Protein AF-A0A7K2VYZ5-F1 (afdb_monomer_lite)

Foldseek 3Di:
DDDDDDDDDDDDDDDDDDDDDDDDDDDDDDPPPPDPPPPPPDPDPDDDPPVRVVVVVVCVVVVVCVVCVVVVVCVVDPVNPLFDLVVVLVVLLVPDDQAAEEEEQVLVLCVSCVVPVPSVPNYHDQFADAQCVGQVHPRHHGDALVSSCVSCVPDQKHKYKHQPVSPDPPDDDPGRNSVSVSCCQVPFWDWDDWDDPGRIIITMTGGPVPDDDDDD

pLDDT: mean 79.85, std 19.55, range [32.59, 97.12]

Secondary structure (DSSP, 8-state):
-------PPPP-----------------PPP----------PPP-PPPPHHHHHHHHHHHHHHHHHHHHHHHHHTT-GGG-S--HHHHHHHHHHH--TT-EEEEESGGGGHHHHHS-GGGTT-EESSEEE-HHHH-STT-EEPPHHHHHHHHHT-SEEEEEE-GGGGSTT---SSHHHHHHHHHHHHT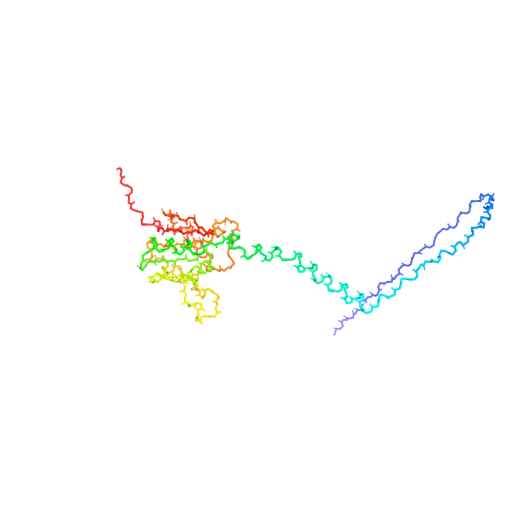EEEEEEEEETTEEEEEEEEGGG------

Structure (mmCIF, N/CA/C/O backbone):
data_AF-A0A7K2VYZ5-F1
#
_entry.id   AF-A0A7K2VYZ5-F1
#
loop_
_atom_site.group_PDB
_atom_site.id
_atom_site.type_symbol
_atom_site.label_atom_id
_atom_site.label_alt_id
_atom_site.label_comp_id
_atom_site.label_asym_id
_atom_site.label_entity_id
_atom_site.label_seq_id
_atom_site.pdbx_PDB_ins_code
_atom_site.Cartn_x
_atom_site.Cartn_y
_atom_site.Cartn_z
_atom_site.occupancy
_atom_site.B_iso_or_equiv
_atom_site.auth_seq_id
_atom_site.auth_comp_id
_atom_site.auth_asym_id
_atom_site.auth_atom_id
_atom_site.pdbx_PDB_model_num
ATOM 1 N N . THR A 1 1 ? -34.782 45.143 -44.259 1.00 40.31 1 THR A N 1
ATOM 2 C CA . THR A 1 1 ? -33.916 46.261 -43.823 1.00 40.31 1 THR A CA 1
ATOM 3 C C . THR A 1 1 ? -32.518 45.695 -43.641 1.00 40.31 1 THR A C 1
ATOM 5 O O . THR A 1 1 ? -32.322 44.913 -42.729 1.00 40.31 1 THR A O 1
ATOM 8 N N . ALA A 1 2 ? -31.698 45.689 -44.703 1.00 37.78 2 ALA A N 1
ATOM 9 C CA . ALA A 1 2 ? -30.629 46.678 -44.975 1.00 37.78 2 ALA A CA 1
ATOM 10 C C . ALA A 1 2 ? -29.605 46.719 -43.819 1.00 37.78 2 ALA A C 1
ATOM 12 O O . ALA A 1 2 ? -30.021 46.891 -42.686 1.00 37.78 2 ALA A O 1
ATOM 13 N N . ALA A 1 3 ? -28.287 46.580 -43.961 1.00 41.41 3 ALA A N 1
ATOM 14 C CA . ALA A 1 3 ? -27.317 46.593 -45.060 1.00 41.41 3 ALA A CA 1
ATOM 15 C C . ALA A 1 3 ? -26.068 45.818 -44.535 1.00 41.41 3 ALA A C 1
ATOM 17 O O . ALA A 1 3 ? -25.932 45.657 -43.328 1.00 41.41 3 ALA A O 1
ATOM 18 N N . GLY A 1 4 ? -25.196 45.178 -45.319 1.00 32.59 4 GLY A N 1
ATOM 19 C CA . GLY A 1 4 ? -24.302 45.763 -46.321 1.00 32.59 4 GLY A CA 1
ATOM 20 C C . GLY A 1 4 ? -22.902 45.993 -45.719 1.00 32.59 4 GLY A C 1
ATOM 21 O O . GLY A 1 4 ? -22.778 46.760 -44.772 1.00 32.59 4 GLY A O 1
ATOM 22 N N . GLY A 1 5 ? -21.855 45.364 -46.275 1.00 35.84 5 GLY A N 1
ATOM 23 C CA . GLY A 1 5 ? -20.463 45.790 -46.038 1.00 35.84 5 GLY A CA 1
ATOM 24 C C . GLY A 1 5 ? -19.403 44.678 -45.975 1.00 35.84 5 GLY A C 1
ATOM 25 O O . GLY A 1 5 ? -19.258 44.060 -44.925 1.00 35.84 5 GLY A O 1
ATOM 26 N N . PRO A 1 6 ? -18.638 44.429 -47.056 1.00 46.00 6 PRO A N 1
ATOM 27 C CA . PRO A 1 6 ? -17.607 43.392 -47.131 1.00 46.00 6 PRO A CA 1
ATOM 28 C C . PRO A 1 6 ? -16.248 43.861 -46.577 1.00 46.00 6 PRO A C 1
ATOM 30 O O . PRO A 1 6 ? -15.847 45.010 -46.759 1.00 46.00 6 PRO A O 1
ATOM 33 N N . GLY A 1 7 ? -15.514 42.941 -45.942 1.00 38.69 7 GLY A N 1
ATOM 34 C CA . GLY A 1 7 ? -14.151 43.158 -45.450 1.00 38.69 7 GLY A CA 1
ATOM 35 C C . GLY A 1 7 ? -13.164 43.431 -46.588 1.00 38.69 7 GLY A C 1
ATOM 36 O O . GLY A 1 7 ? -12.929 42.582 -47.450 1.00 38.69 7 GLY A O 1
ATOM 37 N N . ALA A 1 8 ? -12.610 44.643 -46.580 1.00 42.22 8 ALA A N 1
ATOM 38 C CA . ALA A 1 8 ? -11.657 45.150 -47.551 1.00 42.22 8 ALA A CA 1
ATOM 39 C C . ALA A 1 8 ? -10.272 44.500 -47.404 1.00 42.22 8 ALA A C 1
ATOM 41 O O . ALA A 1 8 ? -9.760 44.287 -46.306 1.00 42.22 8 ALA A O 1
ATOM 42 N N . ARG A 1 9 ? -9.678 44.214 -48.564 1.00 40.72 9 ARG A N 1
ATOM 43 C CA . ARG A 1 9 ? -8.324 43.700 -48.769 1.00 40.72 9 ARG A CA 1
ATOM 44 C C . ARG A 1 9 ? -7.299 44.792 -48.456 1.00 40.72 9 ARG A C 1
ATOM 46 O O . ARG A 1 9 ? -7.397 45.892 -48.994 1.00 40.72 9 ARG A O 1
ATOM 53 N N . THR A 1 10 ? -6.295 44.470 -47.652 1.00 47.22 10 THR A N 1
ATOM 54 C CA . THR A 1 10 ? -5.131 45.332 -47.408 1.00 47.22 10 THR A CA 1
ATOM 55 C C . THR A 1 10 ? -4.151 45.229 -48.587 1.00 47.22 10 THR A C 1
ATOM 57 O O . THR A 1 10 ? -3.786 44.110 -48.957 1.00 47.22 10 THR A O 1
ATOM 60 N N . PRO A 1 11 ? -3.713 46.342 -49.201 1.00 43.59 11 PRO A N 1
ATOM 61 C CA . PRO A 1 11 ? -2.751 46.312 -50.297 1.00 43.59 11 PRO A CA 1
ATOM 62 C C . PRO A 1 11 ? -1.302 46.219 -49.791 1.00 43.59 11 PRO A C 1
ATOM 64 O O . PRO A 1 11 ? -0.927 46.821 -48.786 1.00 43.59 11 PRO A O 1
ATOM 67 N N . LEU A 1 12 ? -0.489 45.457 -50.527 1.00 42.69 12 LEU A N 1
ATOM 68 C CA . LEU A 1 12 ? 0.962 45.357 -50.385 1.00 42.69 12 LEU A CA 1
ATOM 69 C C . LEU A 1 12 ? 1.618 46.672 -50.833 1.00 42.69 12 LEU A C 1
ATOM 71 O O . LEU A 1 12 ? 1.633 46.999 -52.018 1.00 42.69 12 LEU A O 1
ATOM 75 N N . THR A 1 13 ? 2.175 47.412 -49.879 1.00 42.56 13 THR A N 1
ATOM 76 C CA . THR A 1 13 ? 3.027 48.578 -50.133 1.00 42.56 13 THR A CA 1
ATOM 77 C C . THR A 1 13 ? 4.436 48.098 -50.481 1.00 42.56 13 THR A C 1
ATOM 79 O O . THR A 1 13 ? 5.113 47.491 -49.652 1.00 42.56 13 THR A O 1
ATOM 82 N N . GLY A 1 14 ? 4.874 48.358 -51.714 1.00 46.72 14 GLY A N 1
ATOM 83 C CA . GLY A 1 14 ? 6.234 48.077 -52.173 1.00 46.72 14 GLY A CA 1
ATOM 84 C C . GLY A 1 14 ? 7.286 49.012 -51.551 1.00 46.72 14 GLY A C 1
ATOM 85 O O . GLY A 1 14 ? 6.961 50.137 -51.158 1.00 46.72 14 GLY A O 1
ATOM 86 N N . PRO A 1 15 ? 8.562 48.596 -51.476 1.00 46.31 15 PRO A N 1
ATOM 87 C CA . PRO A 1 15 ? 9.636 49.488 -51.077 1.00 46.31 15 PRO A CA 1
ATOM 88 C C . PRO A 1 15 ? 10.113 50.361 -52.248 1.00 46.31 15 PRO A C 1
ATOM 90 O O . PRO A 1 15 ? 10.733 49.922 -53.212 1.00 46.31 15 PRO A O 1
ATOM 93 N N . ARG A 1 16 ? 9.756 51.634 -52.091 1.00 38.12 16 ARG A N 1
ATOM 94 C CA . ARG A 1 16 ? 10.401 52.896 -52.478 1.00 38.12 16 ARG A CA 1
ATOM 95 C C . ARG A 1 16 ? 11.867 52.804 -52.951 1.00 38.12 16 ARG A C 1
ATOM 97 O O . ARG A 1 16 ? 12.748 52.400 -52.199 1.00 38.12 16 ARG A O 1
ATOM 104 N N . ALA A 1 17 ? 12.114 53.316 -54.156 1.00 42.00 17 ALA A N 1
ATOM 105 C CA . ALA A 1 17 ? 13.429 53.720 -54.648 1.00 42.00 17 ALA A CA 1
ATOM 106 C C . ALA A 1 17 ? 13.839 55.092 -54.076 1.00 42.00 17 ALA A C 1
ATOM 108 O O . ALA A 1 17 ? 13.003 55.994 -53.989 1.00 42.00 17 ALA A O 1
ATOM 109 N N . VAL A 1 18 ? 15.120 55.256 -53.729 1.00 47.28 18 VAL A N 1
ATOM 110 C CA . VAL A 1 18 ? 15.810 56.547 -53.503 1.00 47.28 18 VAL A CA 1
ATOM 111 C C . VAL A 1 18 ? 17.309 56.367 -53.849 1.00 47.28 18 VAL A C 1
ATOM 113 O O . VAL A 1 18 ? 17.751 55.227 -53.977 1.00 47.28 18 VAL A O 1
ATOM 116 N N . PRO A 1 19 ? 18.080 57.437 -54.117 1.00 44.38 19 PRO A N 1
ATOM 117 C CA . PRO A 1 19 ? 18.618 57.755 -55.432 1.00 44.38 19 PRO A CA 1
ATOM 118 C C . PRO A 1 19 ? 20.135 57.530 -55.538 1.00 44.38 19 PRO A C 1
ATOM 120 O O . PRO A 1 19 ? 20.842 57.358 -54.547 1.00 44.38 19 PRO A O 1
ATOM 123 N N . SER A 1 20 ? 20.636 57.576 -56.773 1.00 39.25 20 SER A N 1
ATOM 124 C CA . SER A 1 20 ? 22.064 57.573 -57.070 1.00 39.25 20 SER A CA 1
ATOM 125 C C . SER A 1 20 ? 22.718 58.883 -56.638 1.00 39.25 20 SER A C 1
ATOM 127 O O . SER A 1 20 ? 22.235 59.958 -56.993 1.00 39.25 20 SER A O 1
ATOM 129 N N . SER A 1 21 ? 23.870 58.781 -55.988 1.00 38.44 21 SER A N 1
ATOM 130 C CA . SER A 1 21 ? 24.856 59.855 -55.933 1.00 38.44 21 SER A CA 1
ATOM 131 C C . SER A 1 21 ? 26.191 59.217 -56.278 1.00 38.44 21 SER A C 1
ATOM 133 O O . SER A 1 21 ? 26.683 58.354 -55.553 1.00 38.44 21 SER A O 1
ATOM 135 N N . GLY A 1 22 ? 26.683 59.541 -57.471 1.00 38.31 22 GLY A N 1
ATOM 136 C CA . GLY A 1 22 ? 27.998 59.134 -57.926 1.00 38.31 22 GLY A CA 1
ATOM 137 C C . GLY A 1 22 ? 29.041 60.054 -57.320 1.00 38.31 22 GLY A C 1
ATOM 138 O O . GLY A 1 22 ? 28.901 61.265 -57.419 1.00 38.31 22 GLY A O 1
ATOM 139 N N . ASP A 1 23 ? 30.084 59.453 -56.765 1.00 39.41 23 ASP A N 1
ATOM 140 C CA . ASP A 1 23 ? 31.396 60.068 -56.643 1.00 39.41 23 ASP A CA 1
ATOM 141 C C . ASP A 1 23 ? 32.399 59.081 -57.234 1.00 39.41 23 ASP A C 1
ATOM 143 O O . ASP A 1 23 ? 32.478 57.912 -56.846 1.00 39.41 23 ASP A O 1
ATOM 147 N N . GLY A 1 24 ? 33.095 59.543 -58.269 1.00 38.97 24 GLY A N 1
ATOM 148 C CA . GLY A 1 24 ? 34.109 58.779 -58.969 1.00 38.97 24 GLY A CA 1
ATOM 149 C C . GLY A 1 24 ? 35.378 58.659 -58.138 1.00 38.97 24 GLY A C 1
ATOM 150 O O . GLY A 1 24 ? 35.890 59.649 -57.625 1.00 38.97 24 GLY A O 1
ATOM 151 N N . VAL A 1 25 ? 35.938 57.452 -58.097 1.00 40.16 25 VAL A N 1
ATOM 152 C CA . VAL A 1 25 ? 37.366 57.246 -57.854 1.00 40.16 25 VAL A CA 1
ATOM 153 C C . VAL A 1 25 ? 37.884 56.284 -58.915 1.00 40.16 25 VAL A C 1
ATOM 155 O O . VAL A 1 25 ? 37.286 55.249 -59.207 1.00 40.16 25 VAL A O 1
ATOM 158 N N . ALA A 1 26 ? 38.968 56.715 -59.545 1.00 40.97 26 ALA A N 1
ATOM 159 C CA . ALA A 1 26 ? 39.578 56.131 -60.719 1.00 40.97 26 ALA A CA 1
ATOM 160 C C . ALA A 1 26 ? 40.201 54.743 -60.478 1.00 40.97 26 ALA A C 1
ATOM 162 O O . ALA A 1 26 ? 40.814 54.485 -59.448 1.00 40.97 26 ALA A O 1
ATOM 163 N N . LEU A 1 27 ? 40.053 53.902 -61.507 1.00 45.41 27 LEU A N 1
ATOM 164 C CA . LEU A 1 27 ? 41.001 52.919 -62.050 1.00 45.41 27 LEU A CA 1
ATOM 165 C C . LEU A 1 27 ? 42.040 52.304 -61.093 1.00 45.41 27 LEU A C 1
ATOM 167 O O . LEU A 1 27 ? 43.108 52.865 -60.862 1.00 45.41 27 LEU A O 1
ATOM 171 N N . ALA A 1 28 ? 41.806 51.039 -60.746 1.00 42.91 28 ALA A N 1
ATOM 172 C CA . ALA A 1 28 ? 42.861 50.030 -60.703 1.00 42.91 28 ALA A CA 1
ATOM 173 C C . ALA A 1 28 ? 42.275 48.693 -61.182 1.00 42.91 28 ALA A C 1
ATOM 175 O O . ALA A 1 28 ? 41.450 48.079 -60.508 1.00 42.91 28 ALA A O 1
ATOM 176 N N . GLU A 1 29 ? 42.656 48.276 -62.387 1.00 52.56 29 GLU A N 1
ATOM 177 C CA . GLU A 1 29 ? 42.317 46.965 -62.939 1.00 52.56 29 GLU A CA 1
ATOM 178 C C . GLU A 1 29 ? 43.075 45.892 -62.130 1.00 52.56 29 GLU A C 1
ATOM 180 O O . GLU A 1 29 ? 44.305 45.962 -62.044 1.00 52.56 29 GLU A O 1
ATOM 185 N N . PRO A 1 30 ? 42.402 44.926 -61.475 1.00 53.66 30 PRO A N 1
ATOM 186 C CA . PRO A 1 30 ? 43.111 43.899 -60.728 1.00 53.66 30 PRO A CA 1
ATOM 187 C C . PRO A 1 30 ? 43.823 42.952 -61.708 1.00 53.66 30 PRO A C 1
ATOM 189 O O . PRO A 1 30 ? 43.263 42.617 -62.758 1.00 53.66 30 PRO A O 1
ATOM 192 N N . PRO A 1 31 ? 45.041 42.477 -61.388 1.00 52.25 31 PRO A N 1
ATOM 193 C CA . PRO A 1 31 ? 45.748 41.547 -62.254 1.00 52.25 31 PRO A CA 1
ATOM 194 C C . PRO A 1 31 ? 44.910 40.279 -62.425 1.00 52.25 31 PRO A C 1
ATOM 196 O O . PRO A 1 31 ? 44.466 39.673 -61.446 1.00 52.25 31 PRO A O 1
ATOM 199 N N . ARG A 1 32 ? 44.692 39.868 -63.680 1.00 50.94 32 ARG A N 1
ATOM 200 C CA . ARG A 1 32 ? 44.075 38.581 -64.017 1.00 50.94 32 ARG A CA 1
ATOM 201 C C . ARG A 1 32 ? 44.967 37.457 -63.494 1.00 50.94 32 ARG A C 1
ATOM 203 O O . ARG A 1 32 ? 45.870 36.992 -64.181 1.00 50.94 32 ARG A O 1
ATOM 210 N N . ALA A 1 33 ? 44.713 37.025 -62.266 1.00 53.81 33 ALA A N 1
ATOM 211 C CA . ALA A 1 33 ? 45.259 35.790 -61.742 1.00 53.81 33 ALA A CA 1
ATOM 212 C C . ALA A 1 33 ? 44.537 34.633 -62.440 1.00 53.81 33 ALA A C 1
ATOM 214 O O . ALA A 1 33 ? 43.401 34.291 -62.108 1.00 53.81 33 ALA A O 1
ATOM 215 N N . THR A 1 34 ? 45.185 34.042 -63.441 1.00 53.66 34 THR A N 1
ATOM 216 C CA . THR A 1 34 ? 44.758 32.773 -64.026 1.00 53.66 34 THR A CA 1
ATOM 217 C C . THR A 1 34 ? 44.987 31.688 -62.978 1.00 53.66 34 THR A C 1
ATOM 219 O O . THR A 1 34 ? 46.077 31.133 -62.866 1.00 53.66 34 THR A O 1
ATOM 222 N N . VAL A 1 35 ? 43.982 31.426 -62.145 1.00 57.12 35 VAL A N 1
ATOM 223 C CA . VAL A 1 35 ? 44.030 30.318 -61.191 1.00 57.12 35 VAL A CA 1
ATOM 224 C C . VAL A 1 35 ? 43.895 29.025 -62.000 1.00 57.12 35 VAL A C 1
ATOM 226 O O . VAL A 1 35 ? 42.873 28.852 -62.670 1.00 57.12 35 VAL A O 1
ATOM 229 N N . PRO A 1 36 ? 44.880 28.108 -61.992 1.00 52.09 36 PRO A N 1
ATOM 230 C CA . PRO A 1 36 ? 44.688 26.813 -62.618 1.00 52.09 36 PRO A CA 1
ATOM 231 C C . PRO A 1 36 ? 43.561 26.099 -61.870 1.00 52.09 36 PRO A C 1
ATOM 233 O O . PRO A 1 36 ? 43.640 25.861 -60.664 1.00 52.09 36 PRO A O 1
ATOM 236 N N . LEU A 1 37 ? 42.488 25.781 -62.593 1.00 56.31 37 LEU A N 1
ATOM 237 C CA . LEU A 1 37 ? 41.401 24.934 -62.119 1.00 56.31 37 LEU A CA 1
ATOM 238 C C . LEU A 1 37 ? 41.970 23.521 -61.954 1.00 56.31 37 LEU A C 1
ATOM 240 O O . LEU A 1 37 ? 41.890 22.683 -62.849 1.00 56.31 37 LEU A O 1
ATOM 244 N N . VAL A 1 38 ? 42.600 23.266 -60.808 1.00 61.19 38 VAL A N 1
ATOM 245 C CA . VAL A 1 38 ? 42.913 21.910 -60.369 1.00 61.19 38 VAL A CA 1
ATOM 246 C C . VAL A 1 38 ? 41.566 21.225 -60.187 1.00 61.19 38 VAL A C 1
ATOM 248 O O . VAL A 1 38 ? 40.881 21.432 -59.182 1.00 61.19 38 VAL A O 1
ATOM 251 N N . ARG A 1 39 ? 41.152 20.436 -61.185 1.00 53.16 39 ARG A N 1
ATOM 252 C CA . ARG A 1 39 ? 40.086 19.455 -61.010 1.00 53.16 39 ARG A CA 1
ATOM 253 C C . ARG A 1 39 ? 40.575 18.480 -59.950 1.00 53.16 39 ARG A C 1
ATOM 255 O O . ARG A 1 39 ? 41.330 17.559 -60.229 1.00 53.16 39 ARG A O 1
ATOM 262 N N . ARG A 1 40 ? 40.183 18.728 -58.703 1.00 57.91 40 ARG A N 1
ATOM 263 C CA . ARG A 1 40 ? 40.176 17.682 -57.692 1.00 57.91 40 ARG A CA 1
ATOM 264 C C . ARG A 1 40 ? 39.094 16.715 -58.132 1.00 57.91 40 ARG A C 1
ATOM 266 O O . ARG A 1 40 ? 37.913 17.003 -57.954 1.00 57.91 40 ARG A O 1
ATOM 273 N N . ASP A 1 41 ? 39.505 15.614 -58.746 1.00 57.47 41 ASP A N 1
ATOM 274 C CA . ASP A 1 41 ? 38.661 14.437 -58.879 1.00 57.47 41 ASP A CA 1
ATOM 275 C C . ASP A 1 41 ? 38.302 13.998 -57.457 1.00 57.47 41 ASP A C 1
ATOM 277 O O . ASP A 1 41 ? 39.067 13.327 -56.765 1.00 57.47 41 ASP A O 1
ATOM 281 N N . LEU A 1 42 ? 37.165 14.489 -56.962 1.00 61.09 42 LEU A N 1
ATOM 282 C CA . LEU A 1 42 ? 36.599 14.010 -55.716 1.00 61.09 42 LEU A CA 1
ATOM 283 C C . LEU A 1 42 ? 36.195 12.556 -55.974 1.00 61.09 42 LEU A C 1
ATOM 285 O O . LEU A 1 42 ? 35.409 12.315 -56.895 1.00 61.09 42 LEU A O 1
ATOM 289 N N . PRO A 1 43 ? 36.722 11.582 -55.213 1.00 57.78 43 PRO A N 1
ATOM 290 C CA . PRO A 1 43 ? 36.322 10.198 -55.379 1.00 57.78 43 PRO A CA 1
ATOM 291 C C . PRO A 1 43 ? 34.806 10.107 -55.194 1.00 57.78 43 PRO A C 1
ATOM 293 O O . PRO A 1 43 ? 34.270 10.470 -54.145 1.00 57.78 43 PRO A O 1
ATOM 296 N N . VAL A 1 44 ? 34.108 9.655 -56.239 1.00 62.56 44 VAL A N 1
ATOM 297 C CA . VAL A 1 44 ? 32.678 9.349 -56.167 1.00 62.56 44 VAL A CA 1
ATOM 298 C C . VAL A 1 44 ? 32.525 8.268 -55.097 1.00 62.56 44 VAL A C 1
ATOM 300 O O . VAL A 1 44 ? 33.151 7.215 -55.235 1.00 62.56 44 VAL A O 1
ATOM 303 N N . PRO A 1 45 ? 31.747 8.489 -54.022 1.00 62.53 45 PRO A N 1
ATOM 304 C CA . PRO A 1 45 ? 31.589 7.476 -52.996 1.00 62.53 45 PRO A CA 1
ATOM 305 C C . PRO A 1 45 ? 30.930 6.250 -53.627 1.00 62.53 45 PRO A C 1
ATOM 307 O O . PRO A 1 45 ? 29.775 6.289 -54.061 1.00 62.53 45 PRO A O 1
ATOM 310 N N . SER A 1 46 ? 31.692 5.161 -53.712 1.00 65.31 46 SER A N 1
ATOM 311 C CA . SER A 1 46 ? 31.208 3.862 -54.158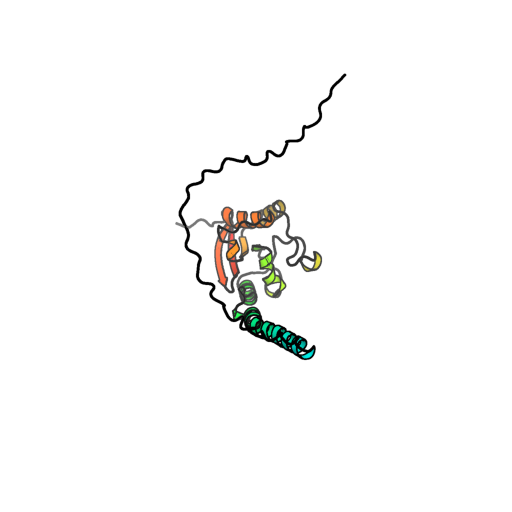 1.00 65.31 46 SER A CA 1
ATOM 312 C C . SER A 1 46 ? 29.993 3.482 -53.320 1.00 65.31 46 SER A C 1
ATOM 314 O O . SER A 1 46 ? 30.080 3.402 -52.093 1.00 65.31 46 SER A O 1
ATOM 316 N N . ARG A 1 47 ? 28.841 3.264 -53.968 1.00 65.31 47 ARG A N 1
ATOM 317 C CA . ARG A 1 47 ? 27.633 2.808 -53.270 1.00 65.31 47 ARG A CA 1
ATOM 318 C C . ARG A 1 47 ? 27.962 1.482 -52.578 1.00 65.31 47 ARG A C 1
ATOM 320 O O . ARG A 1 47 ? 28.403 0.559 -53.267 1.00 65.31 47 ARG A O 1
ATOM 327 N N . PRO A 1 48 ? 27.778 1.365 -51.251 1.00 62.84 48 PRO A N 1
ATOM 328 C CA . PRO A 1 48 ? 28.076 0.123 -50.562 1.00 62.84 48 PRO A CA 1
ATOM 329 C C . PRO A 1 48 ? 27.209 -0.979 -51.166 1.00 62.84 48 PRO A C 1
ATOM 331 O O . PRO A 1 48 ? 25.998 -0.814 -51.333 1.00 62.84 48 PRO A O 1
ATOM 334 N N . GLY A 1 49 ? 27.829 -2.104 -51.522 1.00 74.38 49 GLY A N 1
ATOM 335 C CA . GLY A 1 49 ? 27.079 -3.272 -51.969 1.00 74.38 49 GLY A CA 1
ATOM 336 C C . GLY A 1 49 ? 26.054 -3.674 -50.905 1.00 74.38 49 GLY A C 1
ATOM 337 O O . GLY A 1 49 ? 26.256 -3.429 -49.717 1.00 74.38 49 GLY A O 1
ATOM 338 N N . ARG A 1 50 ? 24.965 -4.334 -51.313 1.00 77.38 50 ARG A N 1
ATOM 339 C CA . ARG A 1 50 ? 23.902 -4.857 -50.424 1.00 77.38 50 ARG A CA 1
ATOM 340 C C . ARG A 1 50 ? 24.422 -5.527 -49.139 1.00 77.38 50 ARG A C 1
ATOM 342 O O . ARG A 1 50 ? 23.820 -5.390 -48.081 1.00 77.38 50 ARG A O 1
ATOM 349 N N . HIS A 1 51 ? 25.573 -6.194 -49.221 1.00 81.81 51 HIS A N 1
ATOM 350 C CA . HIS A 1 51 ? 26.244 -6.844 -48.094 1.00 81.81 51 HIS A CA 1
ATOM 351 C C . HIS A 1 51 ? 26.855 -5.853 -47.091 1.00 81.81 51 HIS A C 1
ATOM 353 O O . HIS A 1 51 ? 26.802 -6.103 -45.894 1.00 81.81 51 HIS A O 1
ATOM 359 N N . GLY A 1 52 ? 27.377 -4.713 -47.552 1.00 87.94 52 GLY A N 1
ATOM 360 C CA . GLY A 1 52 ? 27.881 -3.645 -46.685 1.00 87.94 52 GLY A CA 1
ATOM 361 C C . GLY A 1 52 ? 26.758 -2.949 -45.918 1.00 87.94 52 GLY A C 1
ATOM 362 O O . GLY A 1 52 ? 26.900 -2.691 -44.727 1.00 87.94 52 GLY A O 1
ATOM 363 N N . VAL A 1 53 ? 25.609 -2.730 -46.565 1.00 89.31 53 VAL A N 1
ATOM 364 C CA . VAL A 1 53 ? 24.407 -2.204 -45.895 1.00 89.31 53 VAL A CA 1
ATOM 365 C C . VAL A 1 53 ? 23.888 -3.196 -44.848 1.00 89.31 53 VAL A C 1
ATOM 367 O O . VAL A 1 53 ? 23.604 -2.801 -43.720 1.00 89.31 53 VAL A O 1
ATOM 370 N N . ALA A 1 54 ? 23.822 -4.488 -45.186 1.00 90.19 54 ALA A N 1
ATOM 371 C CA . ALA A 1 54 ? 23.410 -5.529 -44.245 1.00 90.19 54 ALA A CA 1
ATOM 372 C C . ALA A 1 54 ? 24.365 -5.639 -43.043 1.00 90.19 54 ALA A C 1
ATOM 374 O O . ALA A 1 54 ? 23.907 -5.674 -41.904 1.00 90.19 54 ALA A O 1
ATOM 375 N N . LEU A 1 55 ? 25.681 -5.631 -43.279 1.00 94.69 55 LEU A N 1
ATOM 376 C CA . LEU A 1 55 ? 26.686 -5.672 -42.216 1.00 94.69 55 LEU A CA 1
ATOM 377 C C . LEU A 1 55 ? 26.586 -4.451 -41.296 1.00 94.69 55 LEU A C 1
ATOM 379 O O . LEU A 1 55 ? 26.580 -4.609 -40.080 1.00 94.69 55 LEU A O 1
ATOM 383 N N . ALA A 1 56 ? 26.454 -3.248 -41.861 1.00 94.06 56 ALA A N 1
ATOM 384 C CA . ALA A 1 56 ? 26.265 -2.030 -41.077 1.00 94.06 56 ALA A CA 1
ATOM 385 C C . ALA A 1 56 ? 24.993 -2.101 -40.214 1.00 94.06 56 ALA A C 1
ATOM 387 O O . ALA A 1 56 ? 25.027 -1.726 -39.045 1.00 94.06 56 ALA A O 1
ATOM 388 N N . GLY A 1 57 ? 23.897 -2.643 -40.755 1.00 95.12 57 GLY A N 1
ATOM 389 C CA . GLY A 1 57 ? 22.664 -2.877 -40.003 1.00 95.12 57 GLY A CA 1
ATOM 390 C C . GLY A 1 57 ? 22.846 -3.861 -38.845 1.00 95.12 57 GLY A C 1
ATOM 391 O O . GLY A 1 57 ? 22.438 -3.570 -37.723 1.00 95.12 57 GLY A O 1
ATOM 392 N N . VAL A 1 58 ? 23.510 -4.997 -39.085 1.00 96.38 58 VAL A N 1
ATOM 393 C CA . VAL A 1 58 ? 23.812 -5.991 -38.039 1.00 96.38 58 VAL A CA 1
ATOM 394 C C . VAL A 1 58 ? 24.691 -5.389 -36.946 1.00 96.38 58 VAL A C 1
ATOM 396 O O . VAL A 1 58 ? 24.407 -5.581 -35.766 1.00 96.38 58 VAL A O 1
ATOM 399 N N . LEU A 1 59 ? 25.721 -4.625 -37.316 1.00 97.06 59 LEU A N 1
ATOM 400 C CA . LEU A 1 59 ? 26.593 -3.948 -36.357 1.00 97.06 59 LEU A CA 1
ATOM 401 C C . LEU A 1 59 ? 25.844 -2.880 -35.554 1.00 97.06 59 LEU A C 1
ATOM 403 O O . LEU A 1 59 ? 26.059 -2.775 -34.351 1.00 97.06 59 LEU A O 1
ATOM 407 N N . ALA A 1 60 ? 24.937 -2.127 -36.181 1.00 96.62 60 ALA A N 1
ATOM 408 C CA . ALA A 1 60 ? 24.118 -1.136 -35.490 1.00 96.62 60 ALA A CA 1
ATOM 409 C C . ALA A 1 60 ? 23.178 -1.787 -34.462 1.00 96.62 60 ALA A C 1
ATOM 411 O O . ALA A 1 60 ? 23.133 -1.355 -33.311 1.00 96.62 60 ALA A O 1
ATOM 412 N N . VAL A 1 61 ? 22.475 -2.859 -34.844 1.00 96.94 61 VAL A N 1
ATOM 413 C CA . VAL A 1 61 ? 21.601 -3.609 -33.928 1.00 96.94 61 VAL A CA 1
ATOM 414 C C . VAL A 1 61 ? 22.421 -4.265 -32.817 1.00 96.94 61 VAL A C 1
ATOM 416 O O . VAL A 1 61 ? 22.093 -4.110 -31.644 1.00 96.94 61 VAL A O 1
ATOM 419 N N . GLY A 1 62 ? 23.520 -4.944 -33.158 1.00 97.12 62 GLY A N 1
ATOM 420 C CA . GLY A 1 62 ? 24.413 -5.574 -32.185 1.00 97.12 62 GLY A CA 1
ATOM 421 C C . GLY A 1 62 ? 25.007 -4.567 -31.198 1.00 97.12 62 GLY A C 1
ATOM 422 O O . GLY A 1 62 ? 25.002 -4.813 -29.996 1.00 97.12 62 GLY A O 1
ATOM 423 N N . GLY A 1 63 ? 25.438 -3.402 -31.685 1.00 97.00 63 GLY A N 1
ATOM 424 C CA . GLY A 1 63 ? 25.921 -2.300 -30.856 1.00 97.00 63 GLY A CA 1
ATOM 425 C C . GLY A 1 63 ? 24.846 -1.755 -29.915 1.00 97.00 63 GLY A C 1
ATOM 426 O O . GLY A 1 63 ? 25.118 -1.570 -28.731 1.00 97.00 63 GLY A O 1
ATOM 427 N N . ALA A 1 64 ? 23.612 -1.571 -30.400 1.00 95.50 64 ALA A N 1
ATOM 428 C CA . ALA A 1 64 ? 22.487 -1.159 -29.561 1.00 95.50 64 ALA A CA 1
ATOM 429 C C . ALA A 1 64 ? 22.199 -2.183 -28.451 1.00 95.50 64 ALA A C 1
ATOM 431 O O . ALA A 1 64 ? 22.085 -1.805 -27.287 1.00 95.50 64 ALA A O 1
ATOM 432 N N . PHE A 1 65 ? 22.171 -3.480 -28.779 1.00 95.12 65 PHE A N 1
ATOM 433 C CA . PHE A 1 65 ? 21.997 -4.546 -27.789 1.00 95.12 65 PHE A CA 1
ATOM 434 C C . PHE A 1 65 ? 23.124 -4.572 -26.758 1.00 95.12 65 PHE A C 1
ATOM 436 O O . PHE A 1 65 ? 22.848 -4.654 -25.565 1.00 95.12 65 PHE A O 1
ATOM 443 N N . LEU A 1 66 ? 24.385 -4.482 -27.190 1.00 95.88 66 LEU A N 1
ATOM 444 C CA . LEU A 1 66 ? 25.535 -4.477 -26.283 1.00 95.88 66 LEU A CA 1
ATOM 445 C C . LEU A 1 66 ? 25.534 -3.248 -25.366 1.00 95.88 66 LEU A C 1
ATOM 447 O O . LEU A 1 66 ? 25.869 -3.378 -24.191 1.00 95.88 66 LEU A O 1
ATOM 451 N N . GLY A 1 67 ? 25.108 -2.089 -25.873 1.00 94.88 67 GLY A N 1
ATOM 452 C CA . GLY A 1 67 ? 24.939 -0.875 -25.075 1.00 94.88 67 GLY A CA 1
ATOM 453 C C . GLY A 1 67 ? 23.772 -0.952 -24.083 1.00 94.88 67 GLY A C 1
ATOM 454 O O . GLY A 1 67 ? 23.891 -0.463 -22.965 1.00 94.88 67 GLY A O 1
ATOM 455 N N . GLN A 1 68 ? 22.659 -1.594 -24.455 1.00 94.56 68 GLN A N 1
ATOM 456 C CA . GLN A 1 68 ? 21.478 -1.745 -23.592 1.00 94.56 68 GLN A CA 1
ATOM 457 C C . GLN A 1 68 ? 21.599 -2.891 -22.581 1.00 94.56 68 GLN A C 1
ATOM 459 O O . GLN A 1 68 ? 20.971 -2.848 -21.526 1.00 94.56 68 GLN A O 1
ATOM 464 N N . LEU A 1 69 ? 22.398 -3.917 -22.874 1.00 93.25 69 LEU A N 1
ATOM 465 C CA . LEU A 1 69 ? 22.569 -5.091 -22.021 1.00 93.25 69 LEU A CA 1
ATOM 466 C C . LEU A 1 69 ? 22.963 -4.774 -20.563 1.00 93.25 69 LEU A C 1
ATOM 468 O O . LEU A 1 69 ? 22.370 -5.396 -19.682 1.00 93.25 69 LEU A O 1
ATOM 472 N N . PRO A 1 70 ? 23.918 -3.869 -20.255 1.00 90.06 70 PRO A N 1
ATOM 473 C CA . PRO A 1 70 ? 24.225 -3.524 -18.866 1.00 90.06 70 PRO A CA 1
ATOM 474 C C . PRO A 1 70 ? 23.040 -2.865 -18.149 1.00 90.06 70 PRO A C 1
ATOM 476 O O . PRO A 1 70 ? 22.730 -3.276 -17.038 1.00 90.06 70 PRO A O 1
ATOM 479 N N . LEU A 1 71 ? 22.319 -1.948 -18.804 1.00 87.94 71 LEU A N 1
ATOM 480 C CA . LEU A 1 71 ? 21.134 -1.295 -18.227 1.00 87.94 71 LEU A CA 1
ATOM 481 C C . LEU A 1 71 ? 20.022 -2.313 -17.935 1.00 87.94 71 LEU A C 1
ATOM 483 O O . LEU A 1 71 ? 19.465 -2.351 -16.847 1.00 87.94 71 LEU A O 1
ATOM 487 N N . LEU A 1 72 ? 19.768 -3.226 -18.877 1.00 87.56 72 LEU A N 1
ATOM 488 C CA . LEU A 1 72 ? 18.791 -4.305 -18.702 1.00 87.56 72 LEU A CA 1
ATOM 489 C C . LEU A 1 72 ? 19.198 -5.322 -17.623 1.00 87.56 72 LEU A C 1
ATOM 491 O O . LEU A 1 72 ? 18.341 -6.055 -17.125 1.00 87.56 72 LEU A O 1
ATOM 495 N N . ARG A 1 73 ? 20.496 -5.435 -17.312 1.00 87.00 73 ARG A N 1
ATOM 496 C CA . ARG A 1 73 ? 20.999 -6.259 -16.203 1.00 87.00 73 ARG A CA 1
ATOM 497 C C . ARG A 1 73 ? 20.825 -5.547 -14.872 1.00 87.00 73 ARG A C 1
ATOM 499 O O . ARG A 1 73 ? 20.389 -6.197 -13.932 1.00 87.00 73 ARG A O 1
ATOM 506 N N . GLU A 1 74 ? 21.115 -4.252 -14.819 1.00 85.19 74 GLU A N 1
ATOM 507 C CA . GLU A 1 74 ? 20.898 -3.412 -13.640 1.00 85.19 74 GLU A CA 1
ATOM 508 C C . GLU A 1 74 ? 19.413 -3.385 -13.252 1.00 85.19 74 GLU A C 1
ATOM 510 O O . GLU A 1 74 ? 19.073 -3.699 -12.116 1.00 85.19 74 GLU A O 1
ATOM 515 N N . ASP A 1 75 ? 18.513 -3.194 -14.222 1.00 79.69 75 ASP A N 1
ATOM 516 C CA . ASP A 1 75 ? 17.058 -3.247 -14.005 1.00 79.69 75 ASP A CA 1
ATOM 517 C C . ASP A 1 75 ? 16.557 -4.616 -13.508 1.00 79.69 75 ASP A C 1
ATOM 519 O O . ASP A 1 75 ? 15.495 -4.719 -12.886 1.00 79.69 75 ASP A O 1
ATOM 523 N N . ARG A 1 76 ? 17.285 -5.698 -13.814 1.00 79.25 76 ARG A N 1
ATOM 524 C CA . ARG A 1 76 ? 16.946 -7.061 -13.376 1.00 79.25 76 ARG A CA 1
ATOM 525 C C . ARG A 1 76 ? 17.602 -7.462 -12.067 1.00 79.25 76 ARG A C 1
ATOM 527 O O . ARG A 1 76 ? 17.253 -8.517 -11.531 1.00 79.25 76 ARG A O 1
ATOM 534 N N . ASP A 1 77 ? 18.526 -6.663 -11.560 1.00 77.69 77 ASP A N 1
ATOM 535 C CA . ASP A 1 77 ? 19.145 -6.935 -10.282 1.00 77.69 77 ASP A CA 1
ATOM 536 C C . ASP A 1 77 ? 18.148 -6.643 -9.155 1.00 77.69 77 ASP A C 1
ATOM 538 O O . ASP A 1 77 ? 17.693 -5.517 -8.948 1.00 77.69 77 ASP A O 1
ATOM 542 N N . ALA A 1 78 ? 17.807 -7.685 -8.399 1.00 67.06 78 ALA A N 1
ATOM 543 C CA . ALA A 1 78 ? 16.910 -7.575 -7.259 1.00 67.06 78 ALA A CA 1
ATOM 544 C C . ALA A 1 78 ? 17.455 -6.623 -6.180 1.00 67.06 78 ALA A C 1
ATOM 546 O O . ALA A 1 78 ? 16.656 -6.023 -5.462 1.00 67.06 78 ALA A O 1
ATOM 547 N N . ALA A 1 79 ? 18.780 -6.445 -6.091 1.00 67.69 79 ALA A N 1
ATOM 548 C CA . ALA A 1 79 ? 19.405 -5.510 -5.157 1.00 67.69 79 ALA A CA 1
ATOM 549 C C . ALA A 1 79 ? 19.098 -4.037 -5.485 1.00 67.69 79 ALA A C 1
ATOM 551 O O . ALA A 1 79 ? 19.100 -3.198 -4.586 1.00 67.69 79 ALA A O 1
ATOM 552 N N . HIS A 1 80 ? 18.780 -3.732 -6.747 1.00 65.62 80 HIS A N 1
ATOM 553 C CA . HIS A 1 80 ? 18.407 -2.392 -7.208 1.00 65.62 80 HIS A CA 1
ATOM 554 C C . HIS A 1 80 ? 16.894 -2.146 -7.150 1.00 65.62 80 HIS A C 1
ATOM 556 O O . HIS A 1 80 ? 16.418 -1.061 -7.494 1.00 65.62 80 HIS A O 1
ATOM 562 N N . ARG A 1 81 ? 16.107 -3.129 -6.689 1.00 68.44 81 ARG A N 1
ATOM 563 C CA . ARG A 1 81 ? 14.665 -2.955 -6.550 1.00 68.44 81 ARG A CA 1
ATOM 564 C C . ARG A 1 81 ? 14.379 -1.961 -5.416 1.00 68.44 81 ARG A C 1
ATOM 566 O O . ARG A 1 81 ? 14.813 -2.186 -4.287 1.00 68.44 81 ARG A O 1
ATOM 573 N N . PRO A 1 82 ? 13.607 -0.888 -5.667 1.00 70.56 82 PRO A N 1
ATOM 574 C CA . PRO A 1 82 ? 13.319 0.121 -4.648 1.00 70.56 82 PRO A CA 1
ATOM 575 C C . PRO A 1 82 ? 12.452 -0.412 -3.493 1.00 70.56 82 PRO A C 1
ATOM 577 O O . PRO A 1 82 ? 12.344 0.248 -2.462 1.00 70.56 82 PRO A O 1
ATOM 580 N N . ASP A 1 83 ? 11.832 -1.586 -3.656 1.00 75.69 83 ASP A N 1
ATOM 581 C CA . ASP A 1 83 ? 10.978 -2.248 -2.673 1.00 75.69 83 ASP A CA 1
ATOM 582 C C . ASP A 1 83 ? 11.337 -3.729 -2.468 1.00 75.69 83 ASP A C 1
ATOM 584 O O . ASP A 1 83 ? 11.458 -4.494 -3.424 1.00 75.69 83 ASP A O 1
ATOM 588 N N . ASP A 1 84 ? 11.409 -4.146 -1.201 1.00 86.50 84 ASP A N 1
ATOM 589 C CA . ASP A 1 84 ? 11.521 -5.542 -0.770 1.00 86.50 84 ASP A CA 1
ATOM 590 C C . ASP A 1 84 ? 10.214 -5.977 -0.092 1.00 86.50 84 ASP A C 1
ATOM 592 O O . ASP A 1 84 ? 9.992 -5.833 1.116 1.00 86.50 84 ASP A O 1
ATOM 596 N N . LEU A 1 85 ? 9.320 -6.530 -0.911 1.00 89.00 85 LEU A N 1
ATOM 597 C CA . LEU A 1 85 ? 7.998 -6.986 -0.484 1.00 89.00 85 LEU A CA 1
ATOM 598 C C . LEU A 1 85 ? 8.055 -8.201 0.454 1.00 89.00 85 LEU A C 1
ATOM 600 O O . LEU A 1 85 ? 7.115 -8.412 1.228 1.00 89.00 85 LEU A O 1
ATOM 604 N N . ALA A 1 86 ? 9.128 -8.999 0.406 1.00 88.88 86 ALA A N 1
ATOM 605 C CA . ALA A 1 86 ? 9.287 -10.161 1.277 1.00 88.88 86 ALA A CA 1
ATOM 606 C C . ALA A 1 86 ? 9.558 -9.703 2.713 1.00 88.88 86 ALA A C 1
ATOM 608 O O . ALA A 1 86 ? 8.922 -10.188 3.652 1.00 88.88 86 ALA A O 1
ATOM 609 N N . VAL A 1 87 ? 10.416 -8.694 2.880 1.00 89.94 87 VAL A N 1
ATOM 610 C CA . VAL A 1 87 ? 10.699 -8.074 4.180 1.00 89.94 87 VAL A CA 1
ATOM 611 C C . VAL A 1 87 ? 9.459 -7.404 4.774 1.00 89.94 87 VAL A C 1
ATOM 613 O O . VAL A 1 87 ? 9.201 -7.544 5.976 1.00 89.94 87 VAL A O 1
ATOM 616 N N . VAL A 1 88 ? 8.642 -6.733 3.957 1.00 90.50 88 VAL A N 1
ATOM 617 C CA . VAL A 1 88 ? 7.349 -6.182 4.406 1.00 90.50 88 VAL A CA 1
ATOM 618 C C . VAL A 1 88 ? 6.439 -7.286 4.921 1.00 90.50 88 VAL A C 1
ATOM 620 O O . VAL A 1 88 ? 5.898 -7.186 6.020 1.00 90.50 88 VAL A O 1
ATOM 623 N N . SER A 1 89 ? 6.308 -8.364 4.155 1.00 92.06 89 SER A N 1
ATOM 624 C CA . SER A 1 89 ? 5.412 -9.474 4.481 1.00 92.06 89 SER A CA 1
ATOM 625 C C . SER A 1 89 ? 5.872 -10.232 5.727 1.00 92.06 89 SER A C 1
ATOM 627 O O . SER A 1 89 ? 5.050 -10.598 6.564 1.00 92.06 89 SER A O 1
ATOM 629 N N . ALA A 1 90 ? 7.183 -10.392 5.918 1.00 93.12 90 ALA A N 1
ATOM 630 C CA . ALA A 1 90 ? 7.760 -10.940 7.143 1.00 93.12 90 ALA A CA 1
ATOM 631 C C . ALA A 1 90 ? 7.529 -10.021 8.355 1.00 93.12 90 ALA A C 1
ATOM 633 O O . ALA A 1 90 ? 7.270 -10.497 9.460 1.00 93.12 90 ALA A O 1
ATOM 634 N N . THR A 1 91 ? 7.582 -8.701 8.161 1.00 93.31 91 THR A N 1
ATOM 635 C CA . THR A 1 91 ? 7.252 -7.733 9.218 1.00 93.31 91 THR A CA 1
ATOM 636 C C . THR A 1 91 ? 5.768 -7.816 9.576 1.00 93.31 91 THR A C 1
ATOM 638 O O . THR A 1 91 ? 5.428 -7.872 10.754 1.00 93.31 91 THR A O 1
ATOM 641 N N . VAL A 1 92 ? 4.887 -7.925 8.578 1.00 93.94 92 VAL A N 1
ATOM 642 C CA . VAL A 1 92 ? 3.450 -8.137 8.788 1.00 93.94 92 VAL A CA 1
ATOM 643 C C . VAL A 1 92 ? 3.184 -9.426 9.562 1.00 93.94 92 VAL A C 1
ATOM 645 O O . VAL A 1 92 ? 2.459 -9.385 10.550 1.00 93.94 92 VAL A O 1
ATOM 648 N N . ALA A 1 93 ? 3.832 -10.534 9.193 1.00 93.75 93 ALA A N 1
ATOM 649 C CA . ALA A 1 93 ? 3.685 -11.817 9.883 1.00 93.75 93 ALA A CA 1
ATOM 650 C C . ALA A 1 93 ? 4.059 -11.754 11.374 1.00 93.75 93 ALA A C 1
ATOM 652 O O . ALA A 1 93 ? 3.522 -12.510 12.178 1.00 93.75 93 ALA A O 1
ATOM 653 N N . ARG A 1 94 ? 5.005 -10.879 11.742 1.00 94.00 94 ARG A N 1
ATOM 654 C CA . ARG A 1 94 ? 5.477 -10.719 13.125 1.00 94.00 94 ARG A CA 1
ATOM 655 C C . ARG A 1 94 ? 4.593 -9.796 13.958 1.00 94.00 94 ARG A C 1
ATOM 657 O O . ARG A 1 94 ? 4.489 -9.994 15.165 1.00 94.00 94 ARG A O 1
ATOM 664 N N . GLU A 1 95 ? 4.017 -8.772 13.336 1.00 94.81 95 GLU A N 1
ATOM 665 C CA . GLU A 1 95 ? 3.388 -7.657 14.052 1.00 94.81 95 GLU A CA 1
ATOM 666 C C . GLU A 1 95 ? 1.858 -7.693 14.028 1.00 94.81 95 GLU A C 1
ATOM 668 O O . GLU A 1 95 ? 1.230 -7.273 15.002 1.00 94.81 95 GLU A O 1
ATOM 673 N N . LEU A 1 96 ? 1.256 -8.173 12.935 1.00 94.88 96 LEU A N 1
ATOM 674 C CA . LEU A 1 96 ? -0.194 -8.182 12.762 1.00 94.88 96 LEU A CA 1
ATOM 675 C C . LEU A 1 96 ? -0.804 -9.475 13.294 1.00 94.88 96 LEU A C 1
ATOM 677 O O . LEU A 1 96 ? -0.226 -10.558 13.205 1.00 94.88 96 LEU A O 1
ATOM 681 N N . ARG A 1 97 ? -2.020 -9.354 13.820 1.00 93.88 97 ARG A N 1
ATOM 682 C CA . ARG A 1 97 ? -2.843 -10.477 14.271 1.00 93.88 97 ARG A CA 1
ATOM 683 C C . ARG A 1 97 ? -4.050 -10.666 13.351 1.00 93.88 97 ARG A C 1
ATOM 685 O O . ARG A 1 97 ? -4.514 -9.700 12.742 1.00 93.88 97 ARG A O 1
ATOM 692 N N . PRO A 1 98 ? -4.614 -11.883 13.262 1.00 93.94 98 PRO A N 1
ATOM 693 C CA . PRO A 1 98 ? -5.898 -12.082 12.600 1.00 93.94 98 PRO A CA 1
ATOM 694 C C . PRO A 1 98 ? -6.961 -11.128 13.165 1.00 93.94 98 PRO A C 1
ATOM 696 O O . PRO A 1 98 ? -7.082 -10.974 14.379 1.00 93.94 98 PRO A O 1
ATOM 699 N N . GLY A 1 99 ? -7.715 -10.477 12.283 1.00 93.50 99 GLY A N 1
ATOM 700 C CA . GLY A 1 99 ? -8.704 -9.454 12.624 1.00 93.50 99 GLY A CA 1
ATOM 701 C C . GLY A 1 99 ? -8.169 -8.020 12.638 1.00 93.50 99 GLY A C 1
ATOM 702 O O . GLY A 1 99 ? -8.978 -7.090 12.603 1.00 93.50 99 GLY A O 1
ATOM 703 N N . ASP A 1 100 ? -6.847 -7.816 12.621 1.00 96.19 100 ASP A N 1
ATOM 704 C CA . ASP A 1 100 ? -6.278 -6.472 12.554 1.00 96.19 100 ASP A CA 1
ATOM 705 C C . ASP A 1 100 ? -6.719 -5.751 11.276 1.00 96.19 100 ASP A C 1
ATOM 707 O O . ASP A 1 100 ? -6.737 -6.301 10.169 1.00 96.19 100 ASP A O 1
ATOM 711 N N . ALA A 1 101 ? -7.072 -4.479 11.443 1.00 96.12 101 ALA A N 1
ATOM 712 C CA . ALA A 1 101 ? -7.431 -3.597 10.350 1.00 96.12 101 ALA A CA 1
ATOM 713 C C . ALA A 1 101 ? -6.172 -3.061 9.659 1.00 96.12 101 ALA A C 1
ATOM 715 O O . ALA A 1 101 ? -5.314 -2.463 10.311 1.00 96.12 101 ALA A O 1
ATOM 716 N N . VAL A 1 102 ? -6.101 -3.221 8.339 1.00 96.62 102 VAL A N 1
ATOM 717 C CA . VAL A 1 102 ? -4.987 -2.776 7.495 1.00 96.62 102 VAL A CA 1
ATOM 718 C C . VAL A 1 102 ? -5.470 -1.769 6.461 1.00 96.62 102 VAL A C 1
ATOM 720 O O . VAL A 1 102 ? -6.548 -1.902 5.881 1.00 96.62 102 VAL A O 1
ATOM 723 N N . LEU A 1 103 ? -4.648 -0.755 6.220 1.00 96.12 103 LEU A N 1
ATOM 724 C CA . LEU A 1 103 ? -4.843 0.260 5.200 1.00 96.12 103 LEU A CA 1
ATOM 725 C C . LEU A 1 103 ? -3.578 0.378 4.342 1.00 96.12 103 LEU A C 1
ATOM 727 O O . LEU A 1 103 ? -2.491 0.600 4.865 1.00 96.12 103 LEU A O 1
ATOM 731 N N . PHE A 1 104 ? -3.711 0.275 3.023 1.00 95.69 104 PHE A N 1
ATOM 732 C CA . PHE A 1 104 ? -2.596 0.480 2.090 1.00 95.69 104 PHE A CA 1
ATOM 733 C C . PHE A 1 104 ? -2.588 1.921 1.572 1.00 95.69 104 PHE A C 1
ATOM 735 O O . PHE A 1 104 ? -3.627 2.415 1.117 1.00 95.69 104 PHE A O 1
ATOM 742 N N . LEU A 1 105 ? -1.437 2.597 1.648 1.00 94.06 105 LEU A N 1
ATOM 743 C CA . LEU A 1 105 ? -1.268 3.993 1.242 1.00 94.06 105 LEU A CA 1
ATOM 744 C C . LEU A 1 105 ? -0.003 4.199 0.375 1.00 94.06 105 LEU A C 1
ATOM 746 O O . LEU A 1 105 ? 1.104 4.248 0.910 1.00 94.06 105 LEU A O 1
ATOM 750 N N . PRO A 1 106 ? -0.142 4.408 -0.946 1.00 94.12 106 PRO A N 1
ATOM 751 C CA . PRO A 1 106 ? -1.366 4.247 -1.729 1.00 94.12 106 PRO A CA 1
ATOM 752 C C . PRO A 1 106 ? -1.753 2.768 -1.897 1.00 94.12 106 PRO A C 1
ATOM 754 O O . PRO A 1 106 ? -1.053 1.862 -1.453 1.00 94.12 106 PRO A O 1
ATOM 757 N N . SER A 1 107 ? -2.865 2.521 -2.584 1.00 94.38 107 SER A N 1
ATOM 758 C CA . SER A 1 107 ? -3.350 1.197 -3.011 1.00 94.38 107 SER A CA 1
ATOM 759 C C . SER A 1 107 ? -2.276 0.313 -3.658 1.00 94.38 107 SER A C 1
ATOM 761 O O . SER A 1 107 ? -2.327 -0.902 -3.489 1.00 94.38 107 SER A O 1
ATOM 763 N N . LEU A 1 108 ? -1.276 0.910 -4.320 1.00 92.44 108 LEU A N 1
ATOM 764 C CA . LEU A 1 108 ? -0.084 0.229 -4.846 1.00 92.44 108 LEU A CA 1
ATOM 765 C C . LEU A 1 108 ? 0.592 -0.681 -3.811 1.00 92.44 108 LEU A C 1
ATOM 767 O O . LEU A 1 108 ? 1.041 -1.766 -4.165 1.00 92.44 108 LEU A O 1
ATOM 771 N N . GLU A 1 109 ? 0.642 -0.287 -2.536 1.00 93.62 109 GLU A N 1
ATOM 772 C CA . GLU A 1 109 ? 1.322 -1.067 -1.492 1.00 93.62 109 GLU A CA 1
ATOM 773 C C . GLU A 1 109 ? 0.658 -2.421 -1.211 1.00 93.62 109 GLU A C 1
ATOM 775 O O . GLU A 1 109 ? 1.290 -3.332 -0.664 1.00 93.62 109 GLU A O 1
ATOM 780 N N . ARG A 1 110 ? -0.577 -2.620 -1.691 1.00 94.81 110 ARG A N 1
ATOM 781 C CA . ARG A 1 110 ? -1.253 -3.922 -1.689 1.00 94.81 110 ARG A CA 1
ATOM 782 C C . ARG A 1 110 ? -0.505 -4.975 -2.516 1.00 94.81 110 ARG A C 1
ATOM 784 O O . ARG A 1 110 ? -0.723 -6.165 -2.308 1.00 94.81 110 ARG A O 1
ATOM 791 N N . ARG A 1 111 ? 0.432 -4.576 -3.388 1.00 93.19 111 ARG A N 1
ATOM 792 C CA . ARG A 1 111 ? 1.362 -5.485 -4.086 1.00 93.19 111 ARG A CA 1
ATOM 793 C C . ARG A 1 111 ? 2.074 -6.458 -3.142 1.00 93.19 111 ARG A C 1
ATOM 795 O O . ARG A 1 111 ? 2.308 -7.597 -3.533 1.00 93.19 111 ARG A O 1
ATOM 802 N N . SER A 1 112 ? 2.361 -6.048 -1.902 1.00 92.06 112 SER A N 1
ATOM 803 C CA . SER A 1 112 ? 2.932 -6.929 -0.874 1.00 92.06 112 SER A CA 1
ATOM 804 C C . SER A 1 112 ? 1.994 -8.098 -0.553 1.00 92.06 112 SER A C 1
ATOM 806 O O . SER A 1 112 ? 2.392 -9.254 -0.675 1.00 92.06 112 SER A O 1
ATOM 808 N N . ALA A 1 113 ? 0.723 -7.807 -0.270 1.00 93.38 113 ALA A N 1
ATOM 809 C CA . ALA A 1 113 ? -0.309 -8.804 0.011 1.00 93.38 113 ALA A CA 1
ATOM 810 C C . ALA A 1 113 ? -0.681 -9.669 -1.202 1.00 93.38 113 ALA A C 1
ATOM 812 O O . ALA A 1 113 ? -1.073 -10.820 -1.034 1.00 93.38 113 ALA A O 1
ATOM 813 N N . LEU A 1 114 ? -0.556 -9.141 -2.422 1.00 93.50 114 LEU A N 1
ATOM 814 C CA . LEU A 1 114 ? -0.785 -9.914 -3.647 1.00 93.50 114 LEU A CA 1
ATOM 815 C C . LEU A 1 114 ? 0.379 -10.862 -3.957 1.00 93.50 114 LEU A C 1
ATOM 817 O O . LEU A 1 114 ? 0.151 -11.979 -4.410 1.00 93.50 114 LEU A O 1
ATOM 821 N N . THR A 1 115 ? 1.614 -10.429 -3.695 1.00 92.94 115 THR A N 1
ATOM 822 C CA . THR A 1 115 ? 2.823 -11.222 -3.969 1.00 92.94 115 THR A CA 1
ATOM 823 C C . THR A 1 115 ? 3.046 -12.287 -2.895 1.00 92.94 115 THR A C 1
ATOM 825 O O . THR A 1 115 ? 3.352 -13.434 -3.207 1.00 92.94 115 THR A O 1
ATOM 828 N N . TYR A 1 116 ? 2.846 -11.926 -1.626 1.00 93.62 116 TYR A N 1
ATOM 829 C CA . TYR A 1 116 ? 3.048 -12.793 -0.466 1.00 93.62 116 TYR A CA 1
ATOM 830 C C . TYR A 1 116 ? 1.784 -12.800 0.407 1.00 93.62 116 TYR A C 1
ATOM 832 O O . TYR A 1 116 ? 1.730 -12.135 1.440 1.00 93.62 116 TYR A O 1
ATOM 840 N N . PRO A 1 117 ? 0.741 -13.556 0.027 1.00 94.06 117 PRO A N 1
ATOM 841 C CA . PRO A 1 117 ? -0.570 -13.454 0.665 1.00 94.06 117 PRO A CA 1
ATOM 842 C C . PRO A 1 117 ? -0.645 -14.086 2.055 1.00 94.06 117 PRO A C 1
ATOM 844 O O . PRO A 1 117 ? -1.517 -13.717 2.838 1.00 94.06 117 PRO A O 1
ATOM 847 N N . ALA A 1 118 ? 0.225 -15.049 2.379 1.00 94.62 118 ALA A N 1
ATOM 848 C CA . ALA A 1 118 ? 0.091 -15.844 3.601 1.00 94.62 118 ALA A CA 1
ATOM 849 C C . ALA A 1 118 ? 0.080 -14.997 4.896 1.00 94.62 118 ALA A C 1
ATOM 851 O O . ALA A 1 118 ? -0.847 -15.188 5.682 1.00 94.62 118 ALA A O 1
ATOM 852 N N . PRO A 1 119 ? 0.989 -14.020 5.100 1.00 93.44 119 PRO A N 1
ATOM 853 C CA . PRO A 1 119 ? 0.959 -13.128 6.268 1.00 93.44 119 PRO A CA 1
ATOM 854 C C . PRO A 1 119 ? -0.263 -12.209 6.359 1.00 93.44 119 PRO A C 1
ATOM 856 O O . PRO A 1 119 ? -0.588 -11.725 7.436 1.00 93.44 119 PRO A O 1
ATOM 859 N N . PHE A 1 120 ? -0.941 -11.960 5.238 1.00 94.12 120 PHE A N 1
ATOM 860 C CA . PHE A 1 120 ? -2.129 -11.108 5.177 1.00 94.12 120 PHE A CA 1
ATOM 861 C C . PHE A 1 120 ? -3.430 -11.918 5.288 1.00 94.12 120 PHE A C 1
ATOM 863 O O . PHE A 1 120 ? -4.524 -11.359 5.238 1.00 94.12 120 PHE A O 1
ATOM 870 N N . ARG A 1 121 ? -3.364 -13.245 5.449 1.00 93.38 121 ARG A N 1
ATOM 871 C CA . ARG A 1 121 ? -4.572 -14.049 5.662 1.00 93.38 121 ARG A CA 1
ATOM 872 C C . ARG A 1 121 ? -5.195 -13.706 7.011 1.00 93.38 121 ARG A C 1
ATOM 874 O O . ARG A 1 121 ? -4.536 -13.735 8.042 1.00 93.38 121 ARG A O 1
ATOM 881 N N . GLY A 1 122 ? -6.489 -13.402 6.994 1.00 92.06 122 GLY A N 1
ATOM 882 C CA . GLY A 1 122 ? -7.242 -13.051 8.196 1.00 92.06 122 GLY A CA 1
ATOM 883 C C . GLY A 1 122 ? -7.070 -11.602 8.654 1.00 92.06 122 GLY A C 1
ATOM 884 O O . GLY A 1 122 ? -7.775 -11.200 9.575 1.00 92.06 122 GLY A O 1
ATOM 885 N N . VAL A 1 123 ? -6.208 -10.799 8.019 1.00 95.44 123 VAL A N 1
ATOM 886 C CA . VAL A 1 123 ? -6.213 -9.343 8.232 1.00 95.44 123 VAL A CA 1
ATOM 887 C C . VAL A 1 123 ? -7.316 -8.712 7.389 1.00 95.44 123 VAL A C 1
ATOM 889 O O . VAL A 1 123 ? -7.681 -9.213 6.322 1.00 95.44 123 VAL A O 1
ATOM 892 N N . ARG A 1 124 ? -7.867 -7.599 7.865 1.00 95.88 124 ARG A N 1
ATOM 893 C CA . ARG A 1 124 ? -8.967 -6.909 7.194 1.00 95.88 124 ARG A CA 1
ATOM 894 C C . ARG A 1 124 ? -8.448 -5.680 6.462 1.00 95.88 124 ARG A C 1
ATOM 896 O O . ARG A 1 124 ? -8.180 -4.662 7.095 1.00 95.88 124 ARG A O 1
ATOM 903 N N . ASP A 1 125 ? -8.389 -5.734 5.133 1.00 96.19 125 ASP A N 1
ATOM 904 C CA . ASP A 1 125 ? -8.193 -4.525 4.326 1.00 96.19 125 ASP A CA 1
ATOM 905 C C . ASP A 1 125 ? -9.445 -3.640 4.408 1.00 96.19 125 ASP A C 1
ATOM 907 O O . ASP A 1 125 ? -10.524 -3.992 3.929 1.00 96.19 125 ASP A O 1
ATOM 911 N N . VAL A 1 126 ? -9.315 -2.486 5.062 1.00 95.81 126 VAL A N 1
ATOM 912 C CA . VAL A 1 126 ? -10.443 -1.588 5.342 1.00 95.81 126 VAL A CA 1
ATOM 913 C C . VAL A 1 126 ? -10.901 -0.841 4.088 1.00 95.81 126 VAL A C 1
ATOM 915 O O . VAL A 1 126 ? -12.087 -0.515 3.961 1.00 95.81 126 VAL A O 1
ATOM 918 N N . ALA A 1 127 ? -9.976 -0.555 3.170 1.00 96.50 127 ALA A N 1
ATOM 919 C CA . ALA A 1 127 ? -10.246 0.234 1.974 1.00 96.50 127 ALA A CA 1
ATOM 920 C C . ALA A 1 127 ? -10.742 -0.614 0.802 1.00 96.50 127 ALA A C 1
ATOM 922 O O . ALA A 1 127 ? -11.434 -0.078 -0.061 1.00 96.50 127 ALA A O 1
ATOM 923 N N . LEU A 1 128 ? -10.422 -1.907 0.761 1.00 96.75 128 LEU A N 1
ATOM 924 C CA . LEU A 1 128 ? 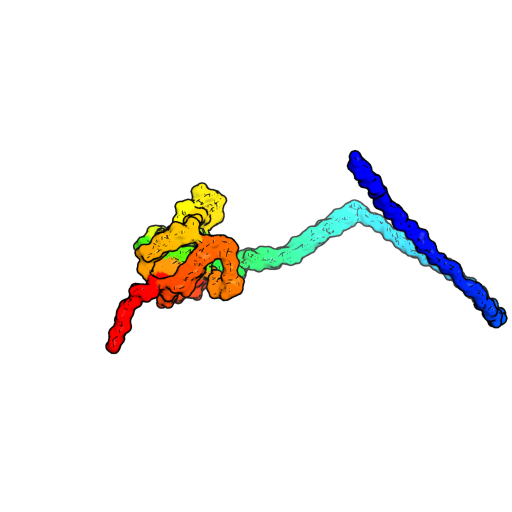-10.812 -2.779 -0.343 1.00 96.75 128 LEU A CA 1
ATOM 925 C C . LEU A 1 128 ? -12.335 -3.007 -0.379 1.00 96.75 128 LEU A C 1
ATOM 927 O O . LEU A 1 128 ? -12.979 -3.312 0.630 1.00 96.75 128 LEU A O 1
ATOM 931 N N . GLU A 1 129 ? -12.916 -2.828 -1.560 1.00 96.56 129 GLU A N 1
ATOM 932 C CA . GLU A 1 129 ? -14.306 -3.164 -1.869 1.00 96.56 129 GLU A CA 1
ATOM 933 C C . GLU A 1 129 ? -14.365 -4.466 -2.661 1.00 96.56 129 GLU A C 1
ATOM 935 O O . GLU A 1 129 ? -15.046 -5.403 -2.253 1.00 96.56 129 GLU A O 1
ATOM 940 N N . VAL A 1 130 ? -13.614 -4.526 -3.765 1.00 95.81 130 VAL A N 1
ATOM 941 C CA . VAL A 1 130 ? -13.582 -5.681 -4.664 1.00 95.81 130 VAL A CA 1
ATOM 942 C C . VAL A 1 130 ? -12.135 -6.121 -4.889 1.00 95.81 130 VAL A C 1
ATOM 944 O O . VAL A 1 130 ? -11.309 -5.295 -5.286 1.00 95.81 130 VAL A O 1
ATOM 947 N N . PRO A 1 131 ? -11.799 -7.402 -4.640 1.00 93.12 131 PRO A N 1
ATOM 948 C CA . PRO A 1 131 ? -10.451 -7.923 -4.849 1.00 93.12 131 PRO A CA 1
ATOM 949 C C . PRO A 1 131 ? -9.960 -7.781 -6.295 1.00 93.12 131 PRO A C 1
ATOM 951 O O . PRO A 1 131 ? -10.744 -7.903 -7.234 1.00 93.12 131 PRO A O 1
ATOM 954 N N . ALA A 1 132 ? -8.642 -7.627 -6.467 1.00 92.38 132 ALA A N 1
ATOM 955 C CA . ALA A 1 132 ? -7.973 -7.523 -7.772 1.00 92.38 132 ALA A CA 1
ATOM 956 C C . ALA A 1 132 ? -8.366 -8.650 -8.744 1.00 92.38 132 ALA A C 1
ATOM 958 O O . ALA A 1 132 ? -8.675 -8.396 -9.904 1.00 92.38 132 ALA A O 1
ATOM 959 N N . ALA A 1 133 ? -8.436 -9.887 -8.239 1.00 91.12 133 ALA A N 1
ATOM 960 C CA . ALA A 1 133 ? -8.796 -11.066 -9.025 1.00 91.12 133 ALA A CA 1
ATOM 961 C C . ALA A 1 133 ? -10.221 -11.019 -9.609 1.00 91.12 133 ALA A C 1
ATOM 963 O O . ALA A 1 133 ? -10.487 -11.689 -10.599 1.00 91.12 133 ALA A O 1
ATOM 964 N N . VAL A 1 134 ? -11.129 -10.248 -8.998 1.00 93.94 134 VAL A N 1
ATOM 965 C CA . VAL A 1 134 ? -12.530 -10.121 -9.433 1.00 93.94 134 VAL A CA 1
ATOM 966 C C . VAL A 1 134 ? -12.738 -8.853 -10.260 1.00 93.94 134 VAL A C 1
ATOM 968 O O . VAL A 1 134 ? -13.453 -8.874 -11.253 1.00 93.94 134 VAL A O 1
ATOM 971 N N . ASP A 1 135 ? -12.119 -7.744 -9.855 1.00 91.44 135 ASP A N 1
ATOM 972 C CA . ASP A 1 135 ? -12.311 -6.428 -10.479 1.00 91.44 135 ASP A CA 1
ATOM 973 C C . ASP A 1 135 ? -11.518 -6.252 -11.788 1.00 91.44 135 ASP A C 1
ATOM 975 O O . ASP A 1 135 ? -11.802 -5.346 -12.564 1.00 91.44 135 ASP A O 1
ATOM 979 N N . GLY A 1 136 ? -10.502 -7.089 -12.033 1.00 91.25 136 GLY A N 1
ATOM 980 C CA . GLY A 1 136 ? -9.621 -6.974 -13.202 1.00 91.25 136 GLY A CA 1
ATOM 981 C C . GLY A 1 136 ? -8.621 -5.813 -13.122 1.00 91.25 136 GLY A C 1
ATOM 982 O O . GLY A 1 136 ? -7.909 -5.537 -14.086 1.00 91.25 136 GLY A O 1
ATOM 983 N N . THR A 1 137 ? -8.539 -5.131 -11.977 1.00 91.31 137 THR A N 1
ATOM 984 C CA . THR A 1 137 ? -7.564 -4.069 -11.697 1.00 91.31 137 THR A CA 1
ATOM 985 C C . THR A 1 137 ? -6.381 -4.606 -10.892 1.00 91.31 137 THR A C 1
ATOM 987 O O . THR A 1 137 ? -6.524 -5.533 -10.099 1.00 91.31 137 THR A O 1
ATOM 990 N N . LEU A 1 138 ? -5.198 -3.993 -11.046 1.00 91.94 138 LEU A N 1
ATOM 991 C CA . LEU A 1 138 ? -3.955 -4.474 -10.415 1.00 91.94 138 LEU A CA 1
ATOM 992 C C . LEU A 1 138 ? -4.036 -4.603 -8.887 1.00 91.94 138 LEU A C 1
ATOM 994 O O . LEU A 1 138 ? -3.447 -5.516 -8.320 1.00 91.94 138 LEU A O 1
ATOM 998 N N . TYR A 1 139 ? -4.755 -3.697 -8.220 1.00 94.00 139 TYR A N 1
ATOM 999 C CA . TYR A 1 139 ? -4.825 -3.638 -6.754 1.00 94.00 139 TYR A CA 1
ATOM 1000 C C . TYR A 1 139 ? -6.245 -3.809 -6.217 1.00 94.00 139 TYR A C 1
ATOM 1002 O O . TYR A 1 139 ? -6.471 -3.612 -5.023 1.00 94.00 139 TYR A O 1
ATOM 1010 N N . GLY A 1 140 ? -7.197 -4.180 -7.074 1.00 94.06 140 GLY A N 1
ATOM 1011 C CA . GLY A 1 140 ? -8.611 -4.179 -6.736 1.00 94.06 140 GLY A CA 1
ATOM 1012 C C . GLY A 1 140 ? -9.182 -2.771 -6.607 1.00 94.06 140 GLY A C 1
ATOM 1013 O O . GLY A 1 140 ? -8.471 -1.759 -6.605 1.00 94.06 140 GLY A O 1
ATOM 1014 N N . ARG A 1 141 ? -10.501 -2.719 -6.469 1.00 95.56 141 ARG A N 1
ATOM 1015 C CA . ARG A 1 141 ? -11.238 -1.472 -6.314 1.00 95.56 141 ARG A CA 1
ATOM 1016 C C . ARG A 1 141 ? -11.457 -1.169 -4.850 1.00 95.56 141 ARG A C 1
ATOM 1018 O O . ARG A 1 141 ? -11.900 -2.011 -4.070 1.00 95.56 141 ARG A O 1
ATOM 1025 N N . GLU A 1 142 ? -11.153 0.067 -4.492 1.00 96.75 142 GLU A N 1
ATOM 1026 C CA . GLU A 1 142 ? -11.361 0.578 -3.148 1.00 96.75 142 GLU A CA 1
ATOM 1027 C C . GLU A 1 142 ? -12.704 1.280 -3.021 1.00 96.75 142 GLU A C 1
ATOM 1029 O O . GLU A 1 142 ? -13.214 1.870 -3.975 1.00 96.75 142 GLU A O 1
ATOM 1034 N N . VAL A 1 143 ? -13.240 1.280 -1.805 1.00 97.00 143 VAL A N 1
ATOM 1035 C CA . VAL A 1 143 ? -14.442 2.042 -1.495 1.00 97.00 143 VAL A CA 1
ATOM 1036 C C . VAL A 1 143 ? -14.227 3.542 -1.686 1.00 97.00 143 VAL A C 1
ATOM 1038 O O . VAL A 1 143 ? -13.124 4.085 -1.561 1.00 97.00 143 VAL A O 1
ATOM 1041 N N . GLY A 1 144 ? -15.327 4.255 -1.918 1.00 96.25 144 GLY A N 1
ATOM 1042 C CA . GLY A 1 144 ? -15.304 5.710 -1.998 1.00 96.25 144 GLY A CA 1
ATOM 1043 C C . GLY A 1 144 ? -14.937 6.397 -0.666 1.00 96.25 144 GLY A C 1
ATOM 1044 O O . GLY A 1 144 ? -15.085 5.821 0.416 1.00 96.25 144 GLY A O 1
ATOM 1045 N N . PRO A 1 145 ? -14.567 7.693 -0.694 1.00 95.44 145 PRO A N 1
ATOM 1046 C CA . PRO A 1 145 ? -14.092 8.439 0.479 1.00 95.44 145 PRO A CA 1
ATOM 1047 C C . PRO A 1 145 ? -15.070 8.505 1.657 1.00 95.44 145 PRO A C 1
ATOM 1049 O O . PRO A 1 145 ? -14.663 8.682 2.806 1.00 95.44 145 PRO A O 1
ATOM 1052 N N . ARG A 1 146 ? -16.381 8.478 1.382 1.00 94.69 146 ARG A N 1
ATOM 1053 C CA . ARG A 1 146 ? -17.424 8.507 2.422 1.00 94.69 146 ARG A CA 1
ATOM 1054 C C . ARG A 1 146 ? -17.471 7.180 3.172 1.00 94.69 146 ARG A C 1
ATOM 1056 O O . ARG A 1 146 ? -17.463 7.181 4.398 1.00 94.69 146 ARG A O 1
ATOM 1063 N N . GLU A 1 147 ? -17.464 6.077 2.436 1.00 96.06 147 GLU A N 1
ATOM 1064 C CA . GLU A 1 147 ? -17.476 4.734 3.009 1.00 96.06 147 GLU A CA 1
ATOM 1065 C C . GLU A 1 147 ? -16.164 4.423 3.729 1.00 96.06 147 GLU A C 1
ATOM 1067 O O . GLU A 1 147 ? -16.195 3.958 4.862 1.00 96.06 147 GLU A O 1
ATOM 1072 N N . LEU A 1 148 ? -15.019 4.807 3.155 1.00 95.56 148 LEU A N 1
ATOM 1073 C CA . LEU A 1 148 ? -13.721 4.683 3.821 1.00 95.56 148 LEU A CA 1
ATOM 1074 C C . LEU A 1 148 ? -13.723 5.354 5.205 1.00 95.56 148 LEU A C 1
ATOM 1076 O O . LEU A 1 148 ? -13.286 4.765 6.193 1.00 95.56 148 LEU A O 1
ATOM 1080 N N . ARG A 1 149 ? -14.255 6.581 5.294 1.00 93.19 149 ARG A N 1
ATOM 1081 C CA . ARG A 1 149 ? -14.381 7.307 6.566 1.00 93.19 149 ARG A CA 1
ATOM 1082 C C . ARG A 1 149 ? -15.279 6.580 7.560 1.00 93.19 149 ARG A C 1
ATOM 1084 O O . ARG A 1 149 ? -14.912 6.512 8.727 1.00 93.19 149 ARG A O 1
ATOM 1091 N N . ARG A 1 150 ? -16.415 6.034 7.115 1.00 93.62 150 ARG A N 1
ATOM 1092 C CA . ARG A 1 150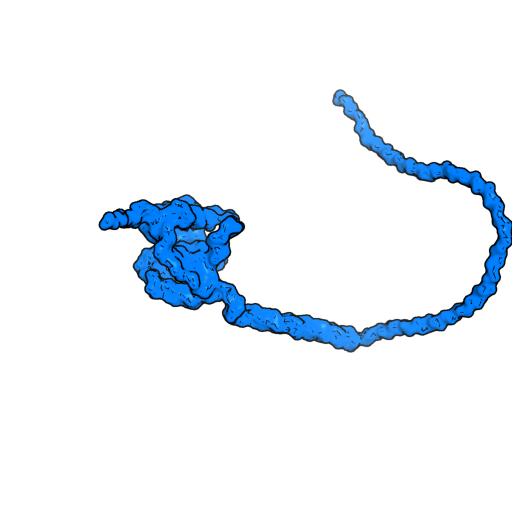 ? -17.319 5.250 7.974 1.00 93.62 150 ARG A CA 1
ATOM 1093 C C . ARG A 1 150 ? -16.640 3.994 8.508 1.00 93.62 150 ARG A C 1
ATOM 1095 O O . ARG A 1 150 ? -16.660 3.768 9.712 1.00 93.62 150 ARG A O 1
ATOM 1102 N N . ARG A 1 151 ? -15.979 3.224 7.640 1.00 94.12 151 ARG A N 1
ATOM 1103 C CA . ARG A 1 151 ? -15.271 1.997 8.034 1.00 94.12 151 ARG A CA 1
ATOM 1104 C C . ARG A 1 151 ? -14.150 2.271 9.027 1.00 94.12 151 ARG A C 1
ATOM 1106 O O . ARG A 1 151 ? -13.988 1.514 9.977 1.00 94.12 151 ARG A O 1
ATOM 1113 N N . LEU A 1 152 ? -13.405 3.359 8.828 1.00 91.69 152 LEU A N 1
ATOM 1114 C CA . LEU A 1 152 ? -12.344 3.761 9.746 1.00 91.69 152 LEU A CA 1
ATOM 1115 C C . LEU A 1 152 ? -12.897 4.341 11.052 1.00 91.69 152 LEU A C 1
ATOM 1117 O O . LEU A 1 152 ? -12.254 4.162 12.078 1.00 91.69 152 LEU A O 1
ATOM 1121 N N . ALA A 1 153 ? -14.054 5.018 11.046 1.00 89.25 153 ALA A N 1
ATOM 1122 C CA . ALA A 1 153 ? -14.639 5.673 12.223 1.00 89.25 153 ALA A CA 1
ATOM 1123 C C . ALA A 1 153 ? -14.833 4.726 13.415 1.00 89.25 153 ALA A C 1
ATOM 1125 O O . ALA A 1 153 ? -14.548 5.126 14.536 1.00 89.25 153 ALA A O 1
ATOM 1126 N N . GLY A 1 154 ? -15.233 3.477 13.166 1.00 85.88 154 GLY A N 1
ATOM 1127 C CA . GLY A 1 154 ? -15.421 2.466 14.213 1.00 85.88 154 GLY A CA 1
ATOM 1128 C C . GLY A 1 154 ? -14.134 1.816 14.731 1.00 85.88 154 GLY A C 1
ATOM 1129 O O . GLY A 1 154 ? -14.209 0.924 15.569 1.00 85.88 154 GLY A O 1
ATOM 1130 N N . LEU A 1 155 ? -12.958 2.206 14.229 1.00 90.94 155 LEU A N 1
ATOM 1131 C CA . LEU A 1 155 ? -11.690 1.580 14.599 1.00 90.94 155 LEU A CA 1
ATOM 1132 C C . LEU A 1 155 ? -10.914 2.415 15.618 1.00 90.94 155 LEU A C 1
ATOM 1134 O O . LEU A 1 155 ? -10.662 3.610 15.414 1.00 90.94 155 LEU A O 1
ATOM 1138 N N . ALA A 1 156 ? -10.476 1.743 16.683 1.00 91.31 156 ALA A N 1
ATOM 1139 C CA . ALA A 1 156 ? -9.565 2.282 17.688 1.00 91.31 156 ALA A CA 1
ATOM 1140 C C . ALA A 1 156 ? -8.128 2.417 17.159 1.00 91.31 156 ALA A C 1
ATOM 1142 O O . ALA A 1 156 ? -7.419 3.368 17.499 1.00 91.31 156 ALA A O 1
ATOM 1143 N N . SER A 1 157 ? -7.713 1.475 16.314 1.00 92.94 157 SER A N 1
ATOM 1144 C CA . SER A 1 157 ? -6.392 1.411 15.703 1.00 92.94 157 SER A CA 1
ATOM 1145 C C . SER A 1 157 ? -6.471 0.872 14.276 1.00 92.94 157 SER A C 1
ATOM 1147 O O . SER A 1 157 ? -7.427 0.197 13.895 1.00 92.94 157 SER A O 1
ATOM 1149 N N . VAL A 1 158 ? -5.463 1.201 13.474 1.00 95.31 158 VAL A N 1
ATOM 1150 C CA . VAL A 1 158 ? -5.300 0.708 12.108 1.00 95.31 158 VAL A CA 1
ATOM 1151 C C . VAL A 1 158 ? -3.813 0.582 11.798 1.00 95.31 158 VAL A C 1
ATOM 1153 O O . VAL A 1 158 ? -3.025 1.479 12.102 1.00 95.31 158 VAL A O 1
ATOM 1156 N N . TRP A 1 159 ? -3.418 -0.535 11.203 1.00 96.31 159 TRP A N 1
ATOM 1157 C CA . TRP A 1 159 ? -2.097 -0.686 10.612 1.00 96.31 159 TRP A CA 1
ATOM 1158 C C . TRP A 1 159 ? -2.097 -0.074 9.222 1.00 96.31 159 TRP A C 1
ATOM 1160 O O . TRP A 1 159 ? -3.013 -0.301 8.436 1.00 96.31 159 TRP A O 1
ATOM 1170 N N . VAL A 1 160 ? -1.072 0.702 8.904 1.00 95.56 160 VAL A N 1
ATOM 1171 C CA . VAL A 1 160 ? -0.929 1.328 7.596 1.00 95.56 160 VAL A CA 1
ATOM 1172 C C . VAL A 1 160 ? 0.370 0.856 6.965 1.00 95.56 160 VAL A C 1
ATOM 1174 O O . VAL A 1 160 ? 1.439 1.023 7.551 1.00 95.56 160 VAL A O 1
ATOM 1177 N N . VAL A 1 161 ? 0.263 0.260 5.780 1.00 94.88 161 VAL A N 1
ATOM 1178 C CA . VAL A 1 161 ? 1.402 -0.063 4.916 1.00 94.88 161 VAL A CA 1
ATOM 1179 C C . VAL A 1 161 ? 1.563 1.105 3.949 1.00 94.88 161 VAL A C 1
ATOM 1181 O O . VAL A 1 161 ? 0.718 1.322 3.077 1.00 94.88 161 VAL A O 1
ATOM 1184 N N . CYS A 1 162 ? 2.607 1.895 4.161 1.00 92.50 162 CYS A N 1
ATOM 1185 C CA . CYS A 1 162 ? 2.860 3.153 3.481 1.00 92.50 162 CYS A CA 1
ATOM 1186 C C . CYS A 1 162 ? 4.072 3.058 2.560 1.00 92.50 162 CYS A C 1
ATOM 1188 O O . CYS A 1 162 ? 5.154 2.650 2.987 1.00 92.50 162 CYS A O 1
ATOM 1190 N N . ALA A 1 163 ? 3.930 3.580 1.346 1.00 90.69 163 ALA A N 1
ATOM 1191 C CA . ALA A 1 163 ? 5.084 3.924 0.533 1.00 90.69 163 ALA A CA 1
ATOM 1192 C C . ALA A 1 163 ? 5.798 5.149 1.146 1.00 90.69 163 ALA A C 1
ATOM 1194 O O . ALA A 1 163 ? 5.118 6.092 1.564 1.00 90.69 163 ALA A O 1
ATOM 1195 N N . PRO A 1 164 ? 7.142 5.216 1.164 1.00 88.69 164 PRO A N 1
ATOM 1196 C CA . PRO A 1 164 ? 7.874 6.353 1.726 1.00 88.69 164 PRO A CA 1
ATOM 1197 C C . PRO A 1 164 ? 7.502 7.694 1.086 1.00 88.69 164 PRO A C 1
ATOM 1199 O O . PRO A 1 164 ? 7.307 8.684 1.790 1.00 88.69 164 PRO A O 1
ATOM 1202 N N . PHE A 1 165 ? 7.313 7.722 -0.239 1.00 89.44 165 PHE A N 1
ATOM 1203 C CA . PHE A 1 165 ? 6.897 8.934 -0.951 1.00 89.44 165 PHE A CA 1
ATOM 1204 C C . PHE A 1 165 ? 5.505 9.419 -0.522 1.00 89.44 165 PHE A C 1
ATOM 1206 O O . PHE A 1 165 ? 5.223 10.610 -0.593 1.00 89.44 165 PHE A O 1
ATOM 1213 N N . ALA A 1 166 ? 4.633 8.525 -0.042 1.00 89.31 166 ALA A N 1
ATOM 1214 C CA . ALA A 1 166 ? 3.267 8.874 0.339 1.00 89.31 166 ALA A CA 1
ATOM 1215 C C . ALA A 1 166 ? 3.194 9.704 1.629 1.00 89.31 166 ALA A C 1
ATOM 1217 O O . ALA A 1 166 ? 2.161 10.292 1.944 1.00 89.31 166 ALA A O 1
ATOM 1218 N N . LEU A 1 167 ? 4.297 9.740 2.378 1.00 84.38 167 LEU A N 1
ATOM 1219 C CA . LEU A 1 167 ? 4.454 10.530 3.593 1.00 84.38 167 LEU A CA 1
ATOM 1220 C C . LEU A 1 167 ? 5.173 11.860 3.338 1.00 84.38 167 LEU A C 1
ATOM 1222 O O . LEU A 1 167 ? 5.282 12.676 4.252 1.00 84.38 167 LEU A O 1
ATOM 1226 N N . GLN A 1 168 ? 5.671 12.086 2.121 1.00 87.12 168 GLN A N 1
ATOM 1227 C CA . GLN A 1 168 ? 6.336 13.333 1.771 1.00 87.12 168 GLN A CA 1
ATOM 1228 C C . GLN A 1 168 ? 5.300 14.453 1.586 1.00 87.12 168 GLN A C 1
ATOM 1230 O O . GLN A 1 168 ? 4.281 14.233 0.927 1.00 87.12 168 GLN A O 1
ATOM 1235 N N . PRO A 1 169 ? 5.555 15.678 2.087 1.00 84.56 169 PRO A N 1
ATOM 1236 C CA . PRO A 1 169 ? 4.620 16.801 1.950 1.00 84.56 169 PRO A CA 1
ATOM 1237 C C . PRO A 1 169 ? 4.294 17.178 0.499 1.00 84.56 169 PRO A C 1
ATOM 1239 O O . PRO A 1 169 ? 3.243 17.746 0.220 1.00 84.56 169 PRO A O 1
ATOM 1242 N N . THR A 1 170 ? 5.202 16.870 -0.427 1.00 89.69 170 THR A N 1
ATOM 1243 C CA . THR A 1 170 ? 5.068 17.148 -1.861 1.00 89.69 170 THR A CA 1
ATOM 1244 C C . THR A 1 170 ? 4.092 16.207 -2.562 1.00 89.69 170 THR A C 1
ATOM 1246 O O . THR A 1 170 ? 3.595 16.526 -3.644 1.00 89.69 170 THR A O 1
ATOM 1249 N N . TRP A 1 171 ? 3.782 15.050 -1.971 1.00 90.88 171 TRP A N 1
ATOM 1250 C CA . TRP A 1 171 ? 2.904 14.078 -2.597 1.00 90.88 171 TRP A CA 1
ATOM 1251 C C . TRP A 1 171 ? 1.434 14.428 -2.366 1.00 90.88 171 TRP A C 1
ATOM 1253 O O . TRP A 1 171 ? 0.898 14.318 -1.265 1.00 90.88 171 TRP A O 1
ATOM 1263 N N . THR A 1 172 ? 0.752 14.820 -3.445 1.00 89.25 172 THR A N 1
ATOM 1264 C CA . THR A 1 172 ? -0.686 15.108 -3.428 1.00 89.25 172 THR A CA 1
ATOM 1265 C C . THR A 1 172 ? -1.441 14.089 -4.283 1.00 89.25 172 THR A C 1
ATOM 1267 O O . THR A 1 172 ? -1.370 14.144 -5.515 1.00 89.25 172 THR A O 1
ATOM 1270 N N . PRO A 1 173 ? -2.196 13.157 -3.675 1.00 90.50 173 PRO A N 1
ATOM 1271 C CA . PRO A 1 173 ? -2.911 12.151 -4.443 1.00 90.50 173 PRO A CA 1
ATOM 1272 C C . PRO A 1 173 ? -4.049 12.751 -5.286 1.00 90.50 173 PRO A C 1
ATOM 1274 O O . PRO A 1 173 ? -4.908 13.495 -4.800 1.00 90.50 173 PRO A O 1
ATOM 1277 N N . ARG A 1 174 ? -4.111 12.358 -6.566 1.00 89.12 174 ARG A N 1
ATOM 1278 C CA . ARG A 1 174 ? -5.206 12.730 -7.485 1.00 89.12 174 ARG A CA 1
ATOM 1279 C C . ARG A 1 174 ? -6.510 11.985 -7.189 1.00 89.12 174 ARG A C 1
ATOM 1281 O O . ARG A 1 174 ? -7.589 12.549 -7.369 1.00 89.12 174 ARG A O 1
ATOM 1288 N N . ASN A 1 175 ? -6.425 10.754 -6.684 1.00 91.75 175 ASN A N 1
ATOM 1289 C CA . ASN A 1 175 ? -7.588 9.958 -6.294 1.00 91.75 175 ASN A CA 1
ATOM 1290 C C . ASN A 1 175 ? -8.209 10.513 -4.989 1.00 91.75 175 ASN A C 1
ATOM 1292 O O . ASN A 1 175 ? -7.495 10.655 -3.990 1.00 91.75 175 ASN A O 1
ATOM 1296 N N . PRO A 1 176 ? -9.522 10.820 -4.953 1.00 93.25 176 PRO A N 1
ATOM 1297 C CA . PRO A 1 176 ? -10.189 11.286 -3.739 1.00 93.25 176 PRO A CA 1
ATOM 1298 C C . PRO A 1 176 ? -10.133 10.287 -2.573 1.00 93.25 176 PRO A C 1
ATOM 1300 O O . PRO A 1 176 ? -10.079 10.724 -1.422 1.00 93.25 176 PRO A O 1
ATOM 1303 N N . THR A 1 177 ? -10.125 8.976 -2.831 1.00 93.62 177 THR A N 1
ATOM 1304 C CA . THR A 1 177 ? -10.001 7.951 -1.781 1.00 93.62 177 THR A CA 1
ATOM 1305 C C . THR A 1 177 ? -8.616 8.000 -1.141 1.00 93.62 177 THR A C 1
ATOM 1307 O O . THR A 1 177 ? -8.516 8.039 0.082 1.00 93.62 177 THR A O 1
ATOM 1310 N N . GLU A 1 178 ? -7.552 8.126 -1.935 1.00 94.44 178 GLU A N 1
ATOM 1311 C CA . GLU A 1 178 ? -6.183 8.270 -1.417 1.00 94.44 178 GLU A CA 1
ATOM 1312 C C . GLU A 1 178 ? -6.003 9.572 -0.623 1.00 94.44 178 GLU A C 1
ATOM 1314 O O . GLU A 1 178 ? -5.397 9.565 0.449 1.00 94.44 178 GLU A O 1
ATOM 1319 N N . ARG A 1 179 ? -6.614 10.683 -1.070 1.00 93.69 179 ARG A N 1
ATOM 1320 C CA . ARG A 1 179 ? -6.665 11.920 -0.264 1.00 93.69 179 ARG A CA 1
ATOM 1321 C C . ARG A 1 179 ? -7.344 11.696 1.078 1.00 93.69 179 ARG A C 1
ATOM 1323 O O . ARG A 1 179 ? -6.880 12.219 2.086 1.00 93.69 179 ARG A O 1
ATOM 1330 N N . ALA A 1 180 ? -8.436 10.934 1.104 1.00 93.25 180 ALA A N 1
ATOM 1331 C CA . ALA A 1 180 ? -9.132 10.623 2.344 1.00 93.25 180 ALA A CA 1
ATOM 1332 C C . ALA A 1 180 ? -8.288 9.741 3.273 1.00 93.25 180 ALA A C 1
ATOM 1334 O O . ALA A 1 180 ? -8.252 10.023 4.469 1.00 93.25 180 ALA A O 1
ATOM 1335 N N . LYS A 1 181 ? -7.563 8.741 2.752 1.00 93.88 181 LYS A N 1
ATOM 1336 C CA . LYS A 1 181 ? -6.604 7.955 3.547 1.00 93.88 181 LYS A CA 1
ATOM 1337 C C . LYS A 1 181 ? -5.536 8.851 4.165 1.00 93.88 181 LYS A C 1
ATOM 1339 O O . LYS A 1 181 ? -5.390 8.861 5.384 1.00 93.88 181 LYS A O 1
ATOM 1344 N N . LEU A 1 182 ? -4.856 9.656 3.344 1.00 92.06 182 LEU A N 1
ATOM 1345 C CA . LEU A 1 182 ? -3.797 10.551 3.806 1.00 92.06 182 LEU A CA 1
ATOM 1346 C C . LEU A 1 182 ? -4.319 11.547 4.853 1.00 92.06 182 LEU A C 1
ATOM 1348 O O . LEU A 1 182 ? -3.719 11.705 5.915 1.00 92.06 182 LEU A O 1
ATOM 1352 N N . ALA A 1 183 ? -5.476 12.170 4.610 1.00 89.56 183 ALA A N 1
ATOM 1353 C CA . ALA A 1 183 ? -6.098 13.101 5.551 1.00 89.56 183 ALA A CA 1
ATOM 1354 C C . ALA A 1 183 ? -6.496 12.437 6.880 1.00 89.56 183 ALA A C 1
ATOM 1356 O O . ALA A 1 183 ? -6.395 13.062 7.933 1.00 89.56 183 ALA A O 1
ATOM 1357 N N . L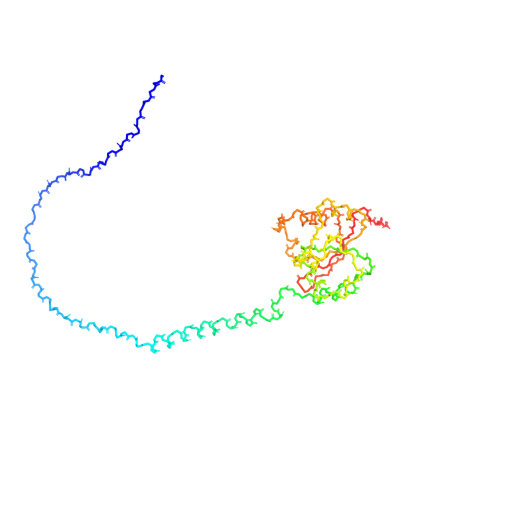EU A 1 184 ? -6.961 11.185 6.858 1.00 85.00 184 LEU A N 1
ATOM 1358 C CA . LEU A 1 184 ? -7.329 10.463 8.077 1.00 85.00 184 LEU A CA 1
ATOM 1359 C C . LEU A 1 184 ? -6.096 10.098 8.896 1.00 85.00 184 LEU A C 1
ATOM 1361 O O . LEU A 1 184 ? -6.059 10.397 10.090 1.00 85.00 184 LEU A O 1
ATOM 1365 N N . VAL A 1 185 ? -5.084 9.522 8.249 1.00 84.12 185 VAL A N 1
ATOM 1366 C CA . VAL A 1 185 ? -3.825 9.127 8.891 1.00 84.12 185 VAL A CA 1
ATOM 1367 C C . VAL A 1 185 ? -3.113 10.338 9.507 1.00 84.12 185 VAL A C 1
ATOM 1369 O O . VAL A 1 185 ? -2.581 10.230 10.605 1.00 84.12 185 VAL A O 1
ATOM 1372 N N . THR A 1 186 ? -3.160 11.504 8.854 1.00 82.88 186 THR A N 1
ATOM 1373 C CA . THR A 1 186 ? -2.503 12.734 9.339 1.00 82.88 186 THR A CA 1
ATOM 1374 C C . THR A 1 186 ? -3.295 13.504 10.398 1.00 82.88 186 THR A C 1
ATOM 1376 O O . THR A 1 186 ? -2.687 14.138 11.254 1.00 82.88 186 THR A O 1
ATOM 1379 N N . ARG A 1 187 ? -4.638 13.494 10.362 1.00 83.50 187 ARG A N 1
ATOM 1380 C CA . ARG A 1 187 ? -5.465 14.357 11.237 1.00 83.50 187 ARG A CA 1
ATOM 1381 C C . ARG A 1 187 ? -6.152 13.641 12.395 1.00 83.50 187 ARG A C 1
ATOM 1383 O O . ARG A 1 187 ? -6.578 14.304 13.336 1.00 83.50 187 ARG A O 1
ATOM 1390 N N . LYS A 1 188 ? -6.386 12.329 12.295 1.00 79.69 188 LYS A N 1
ATOM 1391 C CA . LYS A 1 188 ? -7.239 11.583 13.246 1.00 79.69 188 LYS A CA 1
ATOM 1392 C C . LYS A 1 188 ? -6.505 10.493 14.015 1.00 79.69 188 LYS A C 1
ATOM 1394 O O . LYS A 1 188 ? -7.025 10.017 15.026 1.00 79.69 188 LYS A O 1
ATOM 1399 N N . PHE A 1 189 ? -5.313 10.124 13.564 1.00 80.75 189 PHE A N 1
ATOM 1400 C CA . PHE A 1 189 ? -4.520 9.075 14.174 1.00 80.75 189 PHE A CA 1
ATOM 1401 C C . PHE A 1 189 ? -3.113 9.559 14.514 1.00 80.75 189 PHE A C 1
ATOM 1403 O O . PHE A 1 189 ? -2.574 10.458 13.878 1.00 80.75 189 PHE A O 1
ATOM 1410 N N . ILE A 1 190 ? -2.521 8.923 15.520 1.00 85.88 190 ILE A N 1
ATOM 1411 C CA . ILE A 1 190 ? -1.142 9.143 15.949 1.00 85.88 190 ILE A CA 1
ATOM 1412 C C . ILE A 1 190 ? -0.363 7.858 15.683 1.00 85.88 190 ILE A C 1
ATOM 1414 O O . ILE A 1 190 ? -0.807 6.773 16.074 1.00 85.88 190 ILE A O 1
ATOM 1418 N N . ALA A 1 191 ? 0.794 7.979 15.033 1.00 88.56 191 ALA A N 1
ATOM 1419 C CA . ALA A 1 191 ? 1.707 6.859 14.855 1.00 88.56 191 ALA A CA 1
ATOM 1420 C C . ALA A 1 191 ? 2.252 6.418 16.224 1.00 88.56 191 ALA A C 1
ATOM 1422 O O . ALA A 1 1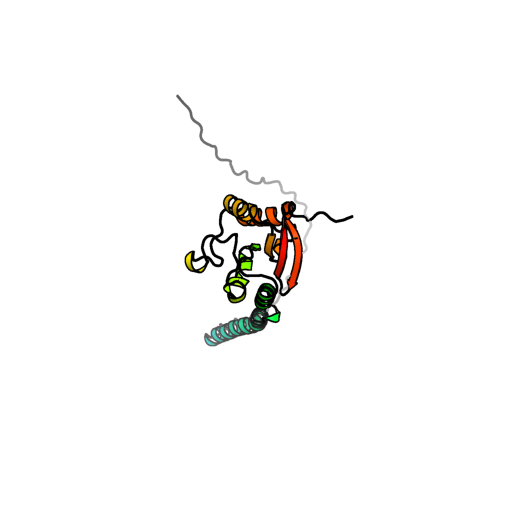91 ? 2.781 7.226 16.986 1.00 88.56 191 ALA A O 1
ATOM 1423 N N . ARG A 1 192 ? 2.084 5.137 16.557 1.00 90.62 192 ARG A N 1
ATOM 1424 C CA . ARG A 1 192 ? 2.548 4.533 17.818 1.00 90.62 192 ARG A CA 1
ATOM 1425 C C . ARG A 1 192 ? 3.704 3.571 17.633 1.00 90.62 192 ARG A C 1
ATOM 1427 O O . ARG A 1 192 ? 4.541 3.466 18.521 1.00 90.62 192 ARG A O 1
ATOM 1434 N N . LYS A 1 193 ? 3.733 2.866 16.506 1.00 90.31 193 LYS A N 1
ATOM 1435 C CA . LYS A 1 193 ? 4.827 1.976 16.119 1.00 90.31 193 LYS A CA 1
ATOM 1436 C C . LYS A 1 193 ? 5.151 2.208 14.659 1.00 90.31 193 LYS A C 1
ATOM 1438 O O . LYS A 1 193 ? 4.247 2.500 13.877 1.00 90.31 193 LYS A O 1
ATOM 1443 N N . GLU A 1 194 ? 6.416 2.044 14.315 1.00 93.50 194 GLU A N 1
ATOM 1444 C CA . GLU A 1 194 ? 6.915 2.199 12.959 1.00 93.50 194 GLU A CA 1
ATOM 1445 C C . GLU A 1 194 ? 7.998 1.168 12.673 1.00 93.50 194 GLU A C 1
ATOM 1447 O O . GLU A 1 194 ? 8.939 1.005 13.448 1.00 93.50 194 GLU A O 1
ATOM 1452 N N . TYR A 1 195 ? 7.864 0.513 11.527 1.00 92.31 195 TYR A N 1
ATOM 1453 C CA . TYR A 1 195 ? 8.851 -0.385 10.960 1.00 92.31 195 TYR A CA 1
ATOM 1454 C C . TYR A 1 195 ? 9.124 0.059 9.523 1.00 92.31 195 TYR A C 1
ATOM 1456 O O . TYR A 1 195 ? 8.318 -0.184 8.627 1.00 92.31 195 TYR A O 1
ATOM 1464 N N . ALA A 1 196 ? 10.252 0.733 9.311 1.00 89.06 196 ALA A N 1
ATOM 1465 C CA . ALA A 1 196 ? 10.732 1.122 7.989 1.00 89.06 196 ALA A CA 1
ATOM 1466 C C . ALA A 1 196 ? 11.780 0.101 7.525 1.00 89.06 196 ALA A C 1
ATOM 1468 O O . ALA A 1 196 ? 12.919 0.122 7.992 1.00 89.06 196 ALA A O 1
ATOM 1469 N N . ARG A 1 197 ? 11.385 -0.842 6.661 1.00 82.56 197 ARG A N 1
ATOM 1470 C CA . ARG A 1 197 ? 12.279 -1.866 6.096 1.00 82.56 197 ARG A CA 1
ATOM 1471 C C . ARG A 1 197 ? 11.865 -2.200 4.666 1.00 82.56 197 ARG A C 1
ATOM 1473 O O . ARG A 1 197 ? 10.677 -2.263 4.373 1.00 82.56 197 ARG A O 1
ATOM 1480 N N . GLY A 1 198 ? 12.842 -2.441 3.791 1.00 76.12 198 GLY A N 1
ATOM 1481 C CA . GLY A 1 198 ? 12.566 -2.883 2.422 1.00 76.12 198 GLY A CA 1
ATOM 1482 C C . GLY A 1 198 ? 11.845 -1.843 1.560 1.00 76.12 198 GLY A C 1
ATOM 1483 O O . GLY A 1 198 ? 10.961 -2.199 0.791 1.00 76.12 198 GLY A O 1
ATOM 1484 N N . GLY A 1 199 ? 12.147 -0.551 1.732 1.00 80.94 199 GLY A N 1
ATOM 1485 C CA . GLY A 1 199 ? 11.540 0.515 0.921 1.00 80.94 199 GLY A CA 1
ATOM 1486 C C . GLY A 1 199 ? 10.056 0.782 1.202 1.00 80.94 199 GLY A C 1
ATOM 1487 O O . GLY A 1 199 ? 9.424 1.536 0.469 1.00 80.94 199 GLY A O 1
ATOM 1488 N N . VAL A 1 200 ? 9.500 0.199 2.267 1.00 83.88 200 VAL A N 1
ATOM 1489 C CA . VAL A 1 200 ? 8.105 0.362 2.693 1.00 83.88 200 VAL A CA 1
ATOM 1490 C C . VAL A 1 200 ? 8.063 0.573 4.205 1.00 83.88 200 VAL A C 1
ATOM 1492 O O . VAL A 1 200 ? 8.945 0.144 4.955 1.00 83.88 200 VAL A O 1
ATOM 1495 N N . ILE A 1 201 ? 7.036 1.280 4.662 1.00 91.19 201 ILE A N 1
ATOM 1496 C CA . ILE A 1 201 ? 6.853 1.650 6.058 1.00 91.19 201 ILE A CA 1
ATOM 1497 C C . ILE A 1 201 ? 5.570 1.006 6.577 1.00 91.19 201 ILE A C 1
ATOM 1499 O O . ILE A 1 201 ? 4.479 1.333 6.120 1.00 91.19 201 ILE A O 1
ATOM 1503 N N . LEU A 1 202 ? 5.681 0.125 7.569 1.00 94.06 202 LEU A N 1
ATOM 1504 C CA . LEU A 1 202 ? 4.539 -0.379 8.326 1.00 94.06 202 LEU A CA 1
ATOM 1505 C C . LEU A 1 202 ? 4.387 0.445 9.607 1.00 94.06 202 LEU A C 1
ATOM 1507 O O . LEU A 1 202 ? 5.282 0.460 10.451 1.00 94.06 202 LEU A O 1
ATOM 1511 N N . ARG A 1 203 ? 3.249 1.117 9.780 1.00 94.38 203 ARG A N 1
ATOM 1512 C CA . ARG A 1 203 ? 2.969 1.948 10.959 1.00 94.38 203 ARG A CA 1
ATOM 1513 C C . ARG A 1 203 ? 1.669 1.560 11.636 1.00 94.38 203 ARG A C 1
ATOM 1515 O O . ARG A 1 203 ? 0.643 1.418 10.978 1.00 94.38 203 ARG A O 1
ATOM 1522 N N . LEU A 1 204 ? 1.689 1.474 12.963 1.00 94.31 204 LEU A N 1
ATOM 1523 C CA . LEU A 1 204 ? 0.471 1.373 13.761 1.00 94.31 204 LEU A CA 1
ATOM 1524 C C . LEU A 1 204 ? -0.031 2.772 14.089 1.00 94.31 204 LEU A C 1
ATOM 1526 O O . LEU A 1 204 ? 0.661 3.547 14.752 1.00 94.31 204 LEU A O 1
ATOM 1530 N N . TYR A 1 205 ? -1.258 3.057 13.688 1.00 92.19 205 TYR A N 1
ATOM 1531 C CA . TYR A 1 205 ? -1.946 4.303 13.960 1.00 92.19 205 TYR A CA 1
ATOM 1532 C C . TYR A 1 205 ? -3.052 4.067 14.986 1.00 92.19 205 TYR A C 1
ATOM 1534 O O . TYR A 1 205 ? -3.907 3.205 14.801 1.00 92.19 205 TYR A O 1
ATOM 1542 N N . VAL A 1 206 ? -3.049 4.840 16.073 1.00 91.75 206 VAL A N 1
ATOM 1543 C CA . VAL A 1 206 ? -4.084 4.787 17.121 1.00 91.75 206 VAL A CA 1
ATOM 1544 C C . VAL A 1 206 ? -4.857 6.095 17.126 1.00 91.75 206 VAL A C 1
ATOM 1546 O O . VAL A 1 206 ? -4.280 7.172 16.959 1.00 91.75 206 VAL A O 1
ATOM 1549 N N . ARG A 1 207 ? -6.176 6.005 17.272 1.00 87.69 207 ARG A N 1
ATOM 1550 C CA . ARG A 1 207 ? -7.067 7.161 17.240 1.00 87.69 207 ARG A CA 1
ATOM 1551 C C . ARG A 1 207 ? -6.795 8.109 18.411 1.00 87.69 207 ARG A C 1
ATOM 1553 O O . ARG A 1 207 ? -6.567 7.665 19.533 1.00 87.69 207 ARG A O 1
ATOM 1560 N N . HIS A 1 208 ? -6.874 9.414 18.151 1.00 79.06 208 HIS A N 1
ATOM 1561 C CA . HIS A 1 208 ? -6.578 10.466 19.133 1.00 79.06 208 HIS A CA 1
ATOM 1562 C C . HIS A 1 208 ? -7.414 10.378 20.430 1.00 79.06 208 HIS A C 1
ATOM 1564 O O . HIS A 1 208 ? -6.908 10.689 21.504 1.00 79.06 208 HIS A O 1
ATOM 1570 N N . GLU A 1 209 ? -8.673 9.937 20.348 1.00 70.94 209 GLU A N 1
ATOM 1571 C CA . GLU A 1 209 ? -9.589 9.841 21.501 1.00 70.94 209 GLU A CA 1
ATOM 1572 C C . GLU A 1 209 ? -9.348 8.618 22.405 1.00 70.94 209 GLU A C 1
ATOM 1574 O O . GLU A 1 209 ? -9.782 8.617 23.549 1.00 70.94 209 GLU A O 1
ATOM 1579 N N . ASN A 1 210 ? -8.570 7.628 21.952 1.00 57.50 210 ASN A N 1
ATOM 1580 C CA . ASN A 1 210 ? -8.240 6.416 22.716 1.00 57.50 210 ASN A CA 1
ATOM 1581 C C . ASN A 1 210 ? -6.873 6.504 23.414 1.00 57.50 210 ASN A C 1
ATOM 1583 O O . ASN A 1 210 ? -6.165 5.506 23.562 1.00 57.50 210 ASN A O 1
ATOM 1587 N N . ARG A 1 211 ? -6.458 7.707 23.825 1.00 53.56 211 ARG A N 1
ATOM 1588 C CA . ARG A 1 211 ? -5.267 7.885 24.665 1.00 53.56 211 ARG A CA 1
ATOM 1589 C C . ARG A 1 211 ? -5.605 7.412 26.089 1.00 53.56 211 ARG A C 1
ATOM 1591 O O . ARG A 1 211 ? -6.435 8.058 26.722 1.00 53.56 211 ARG A O 1
ATOM 1598 N N . PRO A 1 212 ? -4.978 6.349 26.633 1.00 51.50 212 PRO A N 1
ATOM 1599 C CA . PRO A 1 212 ? -5.088 6.088 28.064 1.00 51.50 212 PRO A CA 1
ATOM 1600 C C . PRO A 1 212 ? -4.523 7.301 28.825 1.00 51.50 212 PRO A C 1
ATOM 1602 O O . PRO A 1 212 ? -3.501 7.848 28.387 1.00 51.50 212 PRO A O 1
ATOM 1605 N N . PRO A 1 213 ? -5.171 7.765 29.910 1.00 42.91 213 PRO A N 1
ATOM 1606 C CA . PRO A 1 213 ? -4.665 8.890 30.682 1.00 42.91 213 PRO A CA 1
ATOM 1607 C C . PRO A 1 213 ? -3.242 8.573 31.148 1.00 42.91 213 PRO A C 1
ATOM 1609 O O . PRO A 1 213 ? -2.973 7.505 31.698 1.00 42.91 213 PRO A O 1
ATOM 1612 N N . THR A 1 214 ? -2.316 9.492 30.880 1.00 60.38 214 THR A N 1
ATOM 1613 C CA . THR A 1 214 ? -0.981 9.473 31.478 1.00 60.38 214 THR A CA 1
ATOM 1614 C C . THR A 1 214 ? -1.166 9.551 32.988 1.00 60.38 214 THR A C 1
ATOM 1616 O O . THR A 1 214 ? -1.685 10.556 33.473 1.00 60.38 214 THR A O 1
ATOM 1619 N N . ARG A 1 215 ? -0.825 8.478 33.715 1.00 47.44 215 ARG A N 1
ATOM 1620 C CA . ARG A 1 215 ? -0.789 8.526 35.182 1.00 47.44 215 ARG A CA 1
ATOM 1621 C C . ARG A 1 215 ? 0.251 9.573 35.619 1.00 47.44 215 ARG A C 1
ATOM 1623 O O . ARG A 1 215 ? 1.292 9.634 34.961 1.00 47.44 215 ARG A O 1
ATOM 1630 N N . PRO A 1 216 ? -0.063 10.385 36.645 1.00 57.53 216 PRO A N 1
ATOM 1631 C CA . PRO A 1 216 ? 0.880 11.334 37.231 1.00 57.53 216 PRO A CA 1
ATOM 1632 C C . PRO A 1 216 ? 2.076 10.621 37.866 1.00 57.53 216 PRO A C 1
ATOM 1634 O O . PRO A 1 216 ? 1.907 9.452 38.293 1.00 57.53 216 PRO A O 1
#

Radius of gyration: 37.48 Å; chains: 1; bounding box: 80×76×101 Å

Sequence (216 aa):
TAAGGPGARTPLTGPRAVPSSGDGVALAEPPRATVPLVRRDLPVPSRPGRHGVALAGVLAVGGAFLGQLPLLREDRDAAHRPDDLAVVSATVARELRPGDAVLFLPSLERRSALTYPAPFRGVRDVALEVPAAVDGTLYGREVGPRELRRRLAGLASVWVVCAPFALQPTWTPRNPTERAKLALVTRKFIARKEYARGGVILRLYVRHENRPPTRP